Protein AF-A0AAE3MJC0-F1 (afdb_monomer_lite)

pLDDT: mean 70.18, std 12.59, range [44.31, 95.0]

Structure (mmCIF, N/CA/C/O backbone):
data_AF-A0AAE3MJC0-F1
#
_entry.id   AF-A0AAE3MJC0-F1
#
loop_
_atom_site.group_PDB
_atom_site.id
_atom_site.type_symbol
_atom_site.label_atom_id
_atom_site.label_alt_id
_atom_site.label_comp_id
_atom_site.label_asym_id
_atom_site.label_entity_id
_atom_site.label_seq_id
_atom_site.pdbx_PDB_ins_code
_atom_site.Cartn_x
_atom_site.Cartn_y
_atom_site.Cartn_z
_atom_site.occupancy
_atom_site.B_iso_or_equiv
_atom_site.auth_seq_id
_atom_site.auth_comp_id
_atom_site.auth_asym_id
_atom_site.auth_atom_id
_atom_site.pdbx_PDB_model_num
ATOM 1 N N . MET A 1 1 ? -37.264 -20.106 -0.331 1.00 50.03 1 MET A N 1
ATOM 2 C CA . MET A 1 1 ? -35.795 -20.194 -0.504 1.00 50.03 1 MET A CA 1
ATOM 3 C C . MET A 1 1 ? -35.138 -19.250 0.496 1.00 50.03 1 MET A C 1
ATOM 5 O O . MET A 1 1 ? -35.328 -18.042 0.391 1.00 50.03 1 MET A O 1
ATOM 9 N N . GLU A 1 2 ? -34.483 -19.782 1.530 1.00 44.31 2 GLU A N 1
ATOM 10 C CA . GLU A 1 2 ? -33.975 -18.989 2.657 1.00 44.31 2 GLU A CA 1
ATOM 11 C C . GLU A 1 2 ? -32.985 -17.903 2.210 1.00 44.31 2 GLU A C 1
ATOM 13 O O . GLU A 1 2 ? -32.062 -18.157 1.433 1.00 44.31 2 GLU A O 1
ATOM 18 N N . LYS A 1 3 ? -33.122 -16.687 2.764 1.00 51.00 3 LYS A N 1
ATOM 19 C CA . LYS A 1 3 ? -32.204 -15.547 2.546 1.00 51.00 3 LYS A CA 1
ATOM 20 C C . LYS A 1 3 ? -30.720 -15.904 2.760 1.00 51.00 3 LYS A C 1
ATOM 22 O O . LYS A 1 3 ? -29.855 -15.203 2.237 1.00 51.00 3 LYS A O 1
ATOM 27 N N . SER A 1 4 ? -30.430 -16.967 3.514 1.00 47.56 4 SER A N 1
ATOM 28 C CA . SER A 1 4 ? -29.087 -17.520 3.720 1.00 47.56 4 SER A CA 1
ATOM 29 C C . SER A 1 4 ? -28.464 -18.062 2.423 1.00 47.56 4 SER A C 1
ATOM 31 O O . SER A 1 4 ? -27.378 -17.625 2.032 1.00 47.56 4 SER A O 1
ATOM 33 N N . GLN A 1 5 ? -29.199 -18.906 1.689 1.00 48.81 5 GLN A N 1
ATOM 34 C CA . GLN A 1 5 ? -28.715 -19.564 0.468 1.00 48.81 5 GLN A CA 1
ATOM 35 C C . GLN A 1 5 ? -28.435 -18.565 -0.662 1.00 48.81 5 GLN A C 1
ATOM 37 O O . GLN A 1 5 ? -27.494 -18.720 -1.437 1.00 48.81 5 GLN A O 1
ATOM 42 N N . MET A 1 6 ? -29.218 -17.486 -0.748 1.00 55.78 6 MET A N 1
ATOM 43 C CA . MET A 1 6 ? -29.017 -16.444 -1.762 1.00 55.78 6 MET A CA 1
ATOM 44 C C . MET A 1 6 ? -27.726 -15.638 -1.515 1.00 55.78 6 MET A C 1
ATOM 46 O O . MET A 1 6 ? -27.067 -15.217 -2.463 1.00 55.78 6 MET A O 1
ATOM 50 N N . LYS A 1 7 ? -27.331 -15.452 -0.245 1.00 53.75 7 LYS A N 1
ATOM 51 C CA . LYS A 1 7 ? -26.104 -14.734 0.147 1.00 53.75 7 LYS A CA 1
ATOM 52 C C . LYS A 1 7 ? -24.840 -15.569 -0.080 1.00 53.75 7 LYS A C 1
ATOM 54 O O . LYS A 1 7 ? -23.809 -15.006 -0.438 1.00 53.75 7 LYS A O 1
ATOM 59 N N . GLU A 1 8 ? -24.915 -16.890 0.082 1.00 51.22 8 GLU A N 1
ATOM 60 C CA . GLU A 1 8 ? -23.824 -17.802 -0.296 1.00 51.22 8 GLU A CA 1
ATOM 61 C C . GLU A 1 8 ? -23.594 -17.829 -1.799 1.00 51.22 8 GLU A C 1
ATOM 63 O O . GLU A 1 8 ? -22.459 -17.643 -2.231 1.00 51.22 8 GLU A O 1
ATOM 68 N N . LYS A 1 9 ? -24.665 -17.928 -2.595 1.00 57.59 9 LYS A N 1
ATOM 69 C CA . LYS A 1 9 ? -24.565 -17.896 -4.060 1.00 57.59 9 LYS A CA 1
ATOM 70 C C . LYS A 1 9 ? -23.850 -16.638 -4.565 1.00 57.59 9 LYS A C 1
ATOM 72 O O . LYS A 1 9 ? -22.988 -16.741 -5.425 1.00 57.59 9 LYS A O 1
ATOM 77 N N . VAL A 1 10 ? -24.123 -15.464 -3.988 1.00 58.69 10 VAL A N 1
ATOM 78 C CA . VAL A 1 10 ? -23.434 -14.209 -4.355 1.00 58.69 10 VAL A CA 1
ATOM 79 C C . VAL A 1 10 ? -21.935 -14.256 -4.037 1.00 58.69 10 VAL A C 1
ATOM 81 O O . VAL A 1 10 ? -21.126 -13.817 -4.846 1.00 58.69 10 VAL A O 1
ATOM 84 N N . SER A 1 11 ? -21.541 -14.808 -2.888 1.00 53.00 11 SER A N 1
ATOM 85 C CA . SER A 1 11 ? -20.120 -14.935 -2.537 1.00 53.00 11 SER A CA 1
ATOM 86 C C . SER A 1 11 ? -19.391 -15.933 -3.439 1.00 53.00 11 SER A C 1
ATOM 88 O O . SER A 1 11 ? -18.258 -15.676 -3.834 1.00 53.00 11 SER A O 1
ATOM 90 N N . VAL A 1 12 ? -20.044 -17.046 -3.783 1.00 61.28 12 VAL A N 1
ATOM 91 C CA . VAL A 1 12 ? -19.502 -18.069 -4.689 1.00 61.28 12 VAL A CA 1
ATOM 92 C C . VAL A 1 12 ? -19.366 -17.519 -6.109 1.00 61.28 12 VAL A C 1
ATOM 94 O O . VAL A 1 12 ? -18.339 -17.730 -6.741 1.00 61.28 12 VAL A O 1
ATOM 97 N N . ILE A 1 13 ? -20.341 -16.740 -6.589 1.00 61.91 13 ILE A N 1
ATOM 98 C CA . ILE A 1 13 ? -20.268 -16.079 -7.901 1.00 61.91 13 ILE A CA 1
ATOM 99 C C . ILE A 1 13 ? -19.140 -15.034 -7.927 1.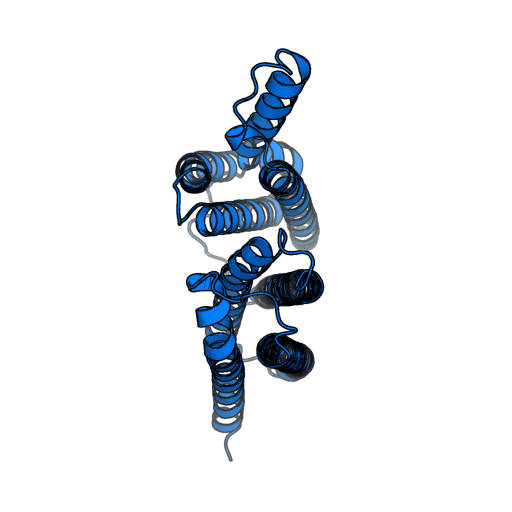00 61.91 13 ILE A C 1
ATOM 101 O O . ILE A 1 13 ? -18.433 -14.935 -8.923 1.00 61.91 13 ILE A O 1
ATOM 105 N N . ALA A 1 14 ? -18.916 -14.290 -6.837 1.00 59.19 14 ALA A N 1
ATOM 106 C CA . ALA A 1 14 ? -17.799 -13.344 -6.740 1.00 59.19 14 ALA A CA 1
ATOM 107 C C . ALA A 1 14 ? -16.441 -14.035 -6.737 1.00 59.19 14 ALA A C 1
ATOM 109 O O . ALA A 1 14 ? -15.561 -13.636 -7.495 1.00 59.19 14 ALA A O 1
ATOM 110 N N . ALA A 1 15 ? -16.293 -15.093 -5.942 1.00 58.97 15 ALA A N 1
ATOM 111 C CA . ALA A 1 15 ? -15.096 -15.919 -5.970 1.00 58.97 15 ALA A CA 1
ATOM 112 C C . ALA A 1 15 ? -14.870 -16.516 -7.369 1.00 58.97 15 ALA A C 1
ATOM 114 O O . ALA A 1 15 ? -13.764 -16.429 -7.886 1.00 58.97 15 ALA A O 1
ATOM 115 N N . GLY A 1 16 ? -15.922 -17.027 -8.017 1.00 66.12 16 GLY A N 1
ATOM 116 C CA . GLY A 1 16 ? -15.868 -17.578 -9.373 1.00 66.12 16 GLY A CA 1
ATOM 117 C C . GLY A 1 16 ? -15.467 -16.551 -10.434 1.00 66.12 16 GLY A C 1
ATOM 118 O O . GLY A 1 16 ? -14.610 -16.841 -11.258 1.00 66.12 16 GLY A O 1
ATOM 119 N N . LEU A 1 17 ? -16.015 -15.333 -10.390 1.00 65.00 17 LEU A N 1
ATOM 120 C CA . LEU A 1 17 ? -15.643 -14.242 -11.302 1.00 65.00 17 LEU A CA 1
ATOM 121 C C . LEU A 1 17 ? -14.195 -13.780 -11.099 1.00 65.00 17 LEU A C 1
ATOM 123 O O . LEU A 1 17 ? -13.492 -13.511 -12.070 1.00 65.00 17 LEU A O 1
ATOM 127 N N . ILE A 1 18 ? -13.735 -13.711 -9.847 1.00 62.16 18 ILE A N 1
ATOM 128 C CA . ILE A 1 18 ? -12.341 -13.382 -9.529 1.00 62.16 18 ILE A CA 1
ATOM 129 C C . ILE A 1 18 ? -11.414 -14.484 -10.052 1.00 62.16 18 ILE A C 1
ATOM 131 O O . ILE A 1 18 ? -10.436 -14.183 -10.733 1.00 62.16 18 ILE A O 1
ATOM 135 N N . LEU A 1 19 ? -11.746 -15.752 -9.800 1.00 63.38 19 LEU A N 1
ATOM 136 C CA . LEU A 1 19 ? -10.970 -16.911 -10.241 1.00 63.38 19 LEU A CA 1
ATOM 137 C C . LEU A 1 19 ? -10.940 -17.025 -11.772 1.00 63.38 19 LEU A C 1
ATOM 139 O O . LEU A 1 19 ? -9.895 -17.312 -12.347 1.00 63.38 19 LEU A O 1
ATOM 143 N N . LEU A 1 20 ? -12.045 -16.693 -12.444 1.00 67.88 20 LEU A N 1
ATOM 144 C CA . LEU A 1 20 ? -12.109 -16.567 -13.899 1.00 67.88 20 LEU A CA 1
ATOM 145 C C . LEU A 1 20 ? -11.201 -15.436 -14.409 1.00 67.88 20 LEU A C 1
ATOM 147 O O . LEU A 1 20 ? -10.491 -15.620 -15.393 1.00 67.88 20 LEU A O 1
ATOM 151 N N . SER A 1 21 ? -11.162 -14.289 -13.721 1.00 67.44 21 SER A N 1
ATOM 152 C CA . SER A 1 21 ? -10.247 -13.191 -14.073 1.00 67.44 21 SER A CA 1
ATOM 153 C C . SER A 1 21 ? -8.769 -13.574 -13.906 1.00 67.44 21 SER A C 1
ATOM 155 O O . SER A 1 21 ? -7.921 -13.095 -14.657 1.00 67.44 21 SER A O 1
ATOM 157 N N . VAL A 1 22 ? -8.463 -14.464 -12.953 1.00 65.75 22 VAL A N 1
ATOM 158 C CA . VAL A 1 22 ? -7.122 -15.033 -12.747 1.00 65.75 22 VAL A CA 1
ATOM 159 C C . VAL A 1 22 ? -6.789 -16.024 -13.865 1.00 65.75 22 VAL A C 1
ATOM 161 O O . VAL A 1 22 ? -5.705 -15.953 -14.434 1.00 65.75 22 VAL A O 1
ATOM 164 N N . LEU A 1 23 ? -7.730 -16.902 -14.230 1.00 67.75 23 LEU A N 1
ATOM 165 C CA . LEU A 1 23 ? -7.590 -17.858 -15.337 1.00 67.75 23 LEU A CA 1
ATOM 166 C C . LEU A 1 23 ? -7.330 -17.159 -16.675 1.00 67.75 23 LEU A C 1
ATOM 168 O O . LEU A 1 23 ? -6.445 -17.571 -17.418 1.00 67.75 23 LEU A O 1
ATOM 172 N N . LEU A 1 24 ? -8.030 -16.058 -16.957 1.00 65.88 24 LEU A N 1
ATOM 173 C CA . LEU A 1 24 ? -7.783 -15.246 -18.154 1.00 65.88 24 LEU A CA 1
ATOM 174 C C . LEU A 1 24 ? -6.357 -14.677 -18.195 1.00 65.88 24 LEU A C 1
ATOM 176 O O . LEU A 1 24 ? -5.815 -14.449 -19.272 1.00 65.88 24 LEU A O 1
ATOM 180 N N . MET A 1 25 ? -5.713 -14.507 -17.040 1.00 67.56 25 MET A N 1
ATOM 181 C CA . MET A 1 25 ? -4.329 -14.042 -16.958 1.00 67.56 25 MET A CA 1
ATOM 182 C C . MET A 1 25 ? -3.294 -15.149 -17.148 1.00 67.56 25 MET A C 1
ATOM 184 O O . MET A 1 25 ? -2.152 -14.837 -17.475 1.00 67.56 25 MET A O 1
ATOM 188 N N . ILE A 1 26 ? -3.674 -16.426 -17.050 1.00 65.81 26 ILE A N 1
ATOM 189 C CA . ILE A 1 26 ? -2.808 -17.545 -17.460 1.00 65.81 26 ILE A CA 1
ATOM 190 C C . ILE A 1 26 ? -2.513 -17.474 -18.963 1.00 65.81 26 ILE A C 1
ATOM 192 O O . ILE A 1 26 ? -1.458 -17.915 -19.393 1.00 65.81 26 ILE A O 1
ATOM 196 N N . ILE A 1 27 ? -3.379 -16.841 -19.757 1.00 65.19 27 ILE A N 1
ATOM 197 C CA . ILE A 1 27 ? -3.134 -16.594 -21.186 1.00 65.19 27 ILE A CA 1
ATOM 198 C C . ILE A 1 27 ? -2.049 -15.515 -21.385 1.00 65.19 27 ILE A C 1
ATOM 200 O O . ILE A 1 27 ? -1.332 -15.522 -22.381 1.00 65.19 27 ILE A O 1
ATOM 204 N N . VAL A 1 28 ? -1.894 -14.603 -20.420 1.00 61.94 28 VAL A N 1
ATOM 205 C CA . VAL A 1 28 ? -0.965 -13.459 -20.475 1.00 61.94 28 VAL A CA 1
ATOM 206 C C . VAL A 1 28 ? 0.399 -13.806 -19.858 1.00 61.94 28 VAL A C 1
ATOM 208 O O . VAL A 1 28 ? 1.434 -13.351 -20.337 1.00 61.94 28 VAL A O 1
ATOM 211 N N . LEU A 1 29 ? 0.416 -14.652 -18.822 1.00 64.38 29 LEU A N 1
ATOM 212 C CA . LEU A 1 29 ? 1.604 -15.059 -18.058 1.00 64.38 29 LEU A CA 1
ATOM 213 C C . LEU A 1 29 ? 2.756 -15.662 -18.891 1.00 64.38 29 LEU A C 1
ATOM 215 O O . LEU A 1 29 ? 3.900 -15.269 -18.657 1.00 64.38 29 LEU A O 1
ATOM 219 N N . PRO A 1 30 ? 2.520 -16.548 -19.879 1.00 61.31 30 PRO A N 1
ATOM 220 C CA . PRO A 1 30 ? 3.577 -17.066 -20.744 1.00 61.31 30 PRO A CA 1
ATOM 221 C C . PRO A 1 30 ? 4.294 -15.950 -21.502 1.00 61.31 30 PRO A C 1
ATOM 223 O O . PRO A 1 30 ? 5.513 -15.988 -21.654 1.00 61.31 30 PRO A O 1
ATOM 226 N N . GLY A 1 31 ? 3.553 -14.917 -21.910 1.00 58.84 31 GLY A N 1
ATOM 227 C CA . GLY A 1 31 ? 4.114 -13.741 -22.558 1.00 58.84 31 GLY A CA 1
ATOM 228 C C . GLY A 1 31 ? 4.979 -12.882 -21.635 1.00 58.84 31 GLY A C 1
ATOM 229 O O . GLY A 1 31 ? 5.853 -12.170 -22.124 1.00 58.84 31 GLY A O 1
ATOM 230 N N . ILE A 1 32 ? 4.733 -12.918 -20.320 1.00 56.34 32 ILE A N 1
ATOM 231 C CA . ILE A 1 32 ? 5.509 -12.182 -19.308 1.00 56.34 32 ILE A CA 1
ATOM 232 C C . ILE A 1 32 ? 6.823 -12.922 -19.040 1.00 56.34 32 ILE A C 1
ATOM 234 O O . ILE A 1 32 ? 7.896 -12.322 -19.036 1.00 56.34 32 ILE A O 1
ATOM 238 N N . TYR A 1 33 ? 6.746 -14.242 -18.855 1.00 52.56 33 TYR A N 1
ATOM 239 C CA . TYR A 1 33 ? 7.885 -15.052 -18.420 1.00 52.56 33 TYR A CA 1
ATOM 240 C C . TYR A 1 33 ? 8.891 -15.359 -19.518 1.00 52.56 33 TYR A C 1
ATOM 242 O O . TYR A 1 33 ? 10.092 -15.403 -19.266 1.00 52.56 33 TYR A O 1
ATOM 250 N N . THR A 1 34 ? 8.420 -15.593 -20.737 1.00 56.34 34 THR A N 1
ATOM 251 C CA . THR A 1 34 ? 9.312 -16.071 -21.793 1.00 56.34 34 THR A CA 1
ATOM 252 C C . THR A 1 34 ? 10.095 -14.942 -22.459 1.00 56.34 34 THR A C 1
ATOM 254 O O . THR A 1 34 ? 11.033 -15.233 -23.188 1.00 56.34 34 THR A O 1
ATOM 257 N N . LYS A 1 35 ? 9.725 -13.660 -22.263 1.00 53.97 35 LYS A N 1
ATOM 258 C CA . LYS A 1 35 ? 10.210 -12.508 -23.064 1.00 53.97 35 LYS A CA 1
ATOM 259 C C . LYS A 1 35 ? 10.168 -12.747 -24.589 1.00 53.97 35 LYS A C 1
ATOM 261 O O . LYS A 1 35 ? 10.712 -11.954 -25.346 1.00 53.97 35 LYS A O 1
ATOM 266 N N . THR A 1 36 ? 9.500 -13.811 -25.043 1.00 48.75 36 THR A N 1
ATOM 267 C CA . THR A 1 36 ? 9.540 -14.316 -26.425 1.00 48.75 36 THR A CA 1
ATOM 268 C C . THR A 1 36 ? 8.409 -13.768 -27.282 1.00 48.75 36 THR A C 1
ATOM 270 O O . THR A 1 36 ? 8.084 -14.329 -28.324 1.00 48.75 36 THR A O 1
ATOM 273 N N . LEU A 1 37 ? 7.805 -12.643 -26.889 1.00 51.88 37 LEU A N 1
ATOM 274 C CA . LEU A 1 37 ? 6.978 -11.881 -27.818 1.00 51.88 37 LEU A CA 1
ATOM 275 C C . LEU A 1 37 ? 7.887 -11.189 -28.839 1.00 51.88 37 LEU A C 1
ATOM 277 O O . LEU A 1 37 ? 8.103 -9.981 -28.797 1.00 51.88 37 LEU A O 1
ATOM 281 N N . GLU A 1 38 ? 8.429 -11.979 -29.757 1.00 49.69 38 GLU A N 1
ATOM 282 C CA . GLU A 1 38 ? 9.104 -11.495 -30.948 1.00 49.69 38 GLU A CA 1
ATOM 283 C C . GLU A 1 38 ? 8.093 -10.720 -31.805 1.00 49.69 38 GLU A C 1
ATOM 285 O O . GLU A 1 38 ? 7.232 -11.286 -32.475 1.00 49.69 38 GLU A O 1
ATOM 290 N N . TYR A 1 39 ? 8.172 -9.393 -31.711 1.00 49.44 39 TYR A N 1
ATOM 291 C CA . TYR A 1 39 ? 7.980 -8.405 -32.779 1.00 49.44 39 TYR A CA 1
ATOM 292 C C . TYR A 1 39 ? 6.743 -8.487 -33.698 1.00 49.44 39 TYR A C 1
ATOM 294 O O . TYR A 1 39 ? 6.732 -7.902 -34.782 1.00 49.44 39 TYR A O 1
ATOM 302 N N . LYS A 1 40 ? 5.659 -9.153 -33.292 1.00 52.25 40 LYS A N 1
ATOM 303 C CA . LYS A 1 40 ? 4.376 -9.084 -34.001 1.00 52.25 40 LYS A CA 1
ATOM 304 C C . LYS A 1 40 ? 3.229 -8.800 -33.056 1.00 52.25 40 LYS A C 1
ATOM 306 O O . LYS A 1 40 ? 3.088 -9.428 -32.011 1.00 52.25 40 LYS A O 1
ATOM 311 N N . ASN A 1 41 ? 2.418 -7.837 -33.488 1.00 56.59 41 ASN A N 1
ATOM 312 C CA . ASN A 1 41 ? 1.193 -7.335 -32.884 1.00 56.59 41 ASN A CA 1
ATOM 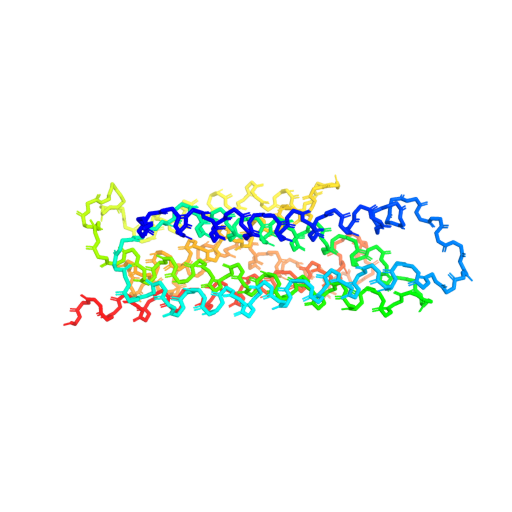313 C C . ASN A 1 41 ? 0.390 -8.479 -32.240 1.00 56.59 41 ASN A C 1
ATOM 315 O O . ASN A 1 41 ? -0.347 -9.202 -32.912 1.00 56.59 41 ASN A O 1
ATOM 319 N N . ASN A 1 42 ? 0.597 -8.701 -30.941 1.00 62.19 42 ASN A N 1
ATOM 320 C CA . ASN A 1 42 ? 0.127 -9.907 -30.270 1.00 62.19 42 ASN A CA 1
ATOM 321 C C . ASN A 1 42 ? -1.286 -9.662 -29.748 1.00 62.19 42 ASN A C 1
ATOM 323 O O . ASN A 1 42 ? -1.543 -9.477 -28.557 1.00 62.19 42 ASN A O 1
ATOM 327 N N . ILE A 1 43 ? -2.201 -9.598 -30.715 1.00 66.94 43 ILE A N 1
ATOM 328 C CA . ILE A 1 43 ? -3.617 -9.275 -30.547 1.00 66.94 43 ILE A CA 1
ATOM 329 C C . ILE A 1 43 ? -4.245 -10.149 -29.448 1.00 66.94 43 ILE A C 1
ATOM 331 O O . ILE A 1 43 ? -5.065 -9.659 -28.677 1.00 66.94 43 ILE A O 1
ATOM 335 N N . GLY A 1 44 ? -3.803 -11.404 -29.298 1.00 66.88 44 GLY A N 1
ATOM 336 C CA . GLY A 1 44 ? -4.267 -12.312 -28.245 1.00 66.88 44 GLY A CA 1
ATOM 337 C C . GLY A 1 44 ? -3.992 -11.818 -26.819 1.00 66.88 44 GLY A C 1
ATOM 338 O O . GLY A 1 44 ? -4.892 -11.855 -25.981 1.00 66.88 44 GLY A O 1
ATOM 339 N N . ALA A 1 45 ? -2.795 -11.291 -26.542 1.00 65.94 45 ALA A N 1
ATOM 340 C CA . ALA A 1 45 ? -2.455 -10.744 -25.224 1.00 65.94 45 ALA A CA 1
ATOM 341 C C . ALA A 1 45 ? -3.249 -9.460 -24.929 1.00 65.94 45 ALA A C 1
ATOM 343 O O . ALA A 1 45 ? -3.767 -9.283 -23.824 1.00 65.94 45 ALA A O 1
ATOM 344 N N . GLY A 1 46 ? -3.411 -8.601 -25.943 1.00 66.38 46 GLY A N 1
ATOM 345 C CA . GLY A 1 46 ? -4.245 -7.401 -25.856 1.00 66.38 46 GLY A CA 1
ATOM 346 C C . GLY A 1 46 ? -5.713 -7.728 -25.566 1.00 66.38 46 GLY A C 1
ATOM 347 O O . GLY A 1 46 ? -6.295 -7.160 -24.644 1.00 66.38 46 GLY A O 1
ATOM 348 N N . ILE A 1 47 ? -6.293 -8.691 -26.291 1.00 72.81 47 ILE A N 1
ATOM 349 C CA . ILE A 1 47 ? -7.667 -9.171 -26.079 1.00 72.81 47 ILE A CA 1
ATOM 350 C C . ILE A 1 47 ? -7.821 -9.789 -24.684 1.00 72.81 47 ILE A C 1
ATOM 352 O O . ILE A 1 47 ? -8.788 -9.481 -23.989 1.00 72.81 47 ILE A O 1
ATOM 356 N N . GLY A 1 48 ? -6.862 -10.610 -24.244 1.00 69.38 48 GLY A N 1
ATOM 357 C CA . GLY A 1 48 ? -6.880 -11.237 -22.920 1.00 69.38 48 GLY A CA 1
ATOM 358 C C . GLY A 1 48 ? -6.882 -10.215 -21.780 1.00 69.38 48 GLY A C 1
ATOM 359 O O . GLY A 1 48 ? -7.702 -10.309 -20.864 1.00 69.38 48 GLY A O 1
ATOM 360 N N . ILE A 1 49 ? -6.032 -9.188 -21.864 1.00 70.44 49 ILE A N 1
ATOM 361 C CA . ILE A 1 49 ? -5.981 -8.105 -20.870 1.00 70.44 49 ILE A CA 1
ATOM 362 C C . ILE A 1 49 ? -7.239 -7.241 -20.925 1.00 70.44 49 ILE A C 1
ATOM 364 O O . ILE A 1 49 ? -7.779 -6.896 -19.876 1.00 70.44 49 ILE A O 1
ATOM 368 N N . LEU A 1 50 ? -7.750 -6.930 -22.118 1.00 72.81 50 LEU A N 1
ATOM 369 C CA . LEU A 1 50 ? -8.982 -6.158 -22.270 1.00 72.81 50 LEU A CA 1
ATOM 370 C C . LEU A 1 50 ? -10.184 -6.890 -21.648 1.00 72.81 50 LEU A C 1
ATOM 372 O O . LEU A 1 50 ? -10.951 -6.287 -20.896 1.00 72.81 50 LEU A O 1
ATOM 376 N N . LEU A 1 51 ? -10.311 -8.198 -21.894 1.00 73.19 51 LEU A N 1
ATOM 377 C CA . LEU A 1 51 ? -11.316 -9.058 -21.263 1.00 73.19 51 LEU A CA 1
ATOM 378 C C . LEU A 1 51 ? -11.140 -9.103 -19.743 1.00 73.19 51 LEU A C 1
ATOM 380 O O . LEU A 1 51 ? -12.119 -8.939 -19.014 1.00 73.19 51 LEU A O 1
ATOM 384 N N . ALA A 1 52 ? -9.910 -9.266 -19.250 1.00 68.81 52 ALA A N 1
ATOM 385 C CA . ALA A 1 52 ? -9.628 -9.271 -17.817 1.00 68.81 52 ALA A CA 1
ATOM 386 C C . ALA A 1 52 ? -10.027 -7.943 -17.147 1.00 68.81 52 ALA A C 1
ATOM 388 O O . ALA A 1 52 ? -10.683 -7.955 -16.103 1.00 68.81 52 ALA A O 1
ATOM 389 N N . ILE A 1 53 ? -9.715 -6.802 -17.773 1.00 69.56 53 ILE A N 1
ATOM 390 C CA . ILE A 1 53 ? -10.136 -5.468 -17.317 1.00 69.56 53 ILE A CA 1
ATOM 391 C C . ILE A 1 53 ? -11.659 -5.359 -17.310 1.00 69.56 53 ILE A C 1
ATOM 393 O O . ILE A 1 53 ? -12.239 -4.917 -16.318 1.00 69.56 53 ILE A O 1
ATOM 397 N N . MET A 1 54 ? -12.323 -5.792 -18.384 1.00 75.12 54 MET A N 1
ATOM 398 C CA . MET A 1 54 ? -13.779 -5.753 -18.487 1.00 75.12 54 MET A CA 1
ATOM 399 C C . MET A 1 54 ? -14.436 -6.553 -17.353 1.00 75.12 54 MET A C 1
ATOM 401 O O . MET A 1 54 ? -15.320 -6.030 -16.676 1.00 75.12 54 MET A O 1
ATOM 405 N N . PHE A 1 55 ? -13.966 -7.774 -17.073 1.00 71.69 55 PHE A N 1
ATOM 406 C CA . PHE A 1 55 ? -14.471 -8.591 -15.964 1.00 71.69 55 PHE A CA 1
ATOM 407 C C . PHE A 1 55 ? -14.211 -7.957 -14.589 1.00 71.69 55 PHE A C 1
ATOM 409 O O . PHE A 1 55 ? -15.085 -8.019 -13.722 1.00 71.69 55 PHE A O 1
ATOM 416 N N . ARG A 1 56 ? -13.062 -7.300 -14.385 1.00 69.44 56 ARG A N 1
ATOM 417 C CA . ARG A 1 56 ? -12.742 -6.582 -13.135 1.00 69.44 56 ARG A CA 1
ATOM 418 C C . ARG A 1 56 ? -13.612 -5.346 -12.929 1.00 69.44 56 ARG A C 1
ATOM 420 O O . ARG A 1 56 ? -14.106 -5.124 -11.825 1.00 69.44 56 ARG A O 1
ATOM 427 N N . LEU A 1 57 ? -13.887 -4.583 -13.986 1.00 68.50 57 LEU A N 1
ATOM 428 C CA . LEU A 1 57 ? -14.844 -3.473 -13.940 1.00 68.50 57 LEU A CA 1
ATOM 429 C C . LEU A 1 57 ? -16.263 -3.974 -13.649 1.00 68.50 57 LEU A C 1
ATOM 431 O O . LEU A 1 57 ? -16.978 -3.376 -12.843 1.00 68.50 57 LEU A O 1
ATOM 435 N N . LEU A 1 58 ? -16.661 -5.098 -14.245 1.00 73.12 58 LEU A N 1
ATOM 436 C CA . LEU A 1 58 ? -17.959 -5.729 -14.005 1.00 73.12 58 LEU A CA 1
ATOM 437 C C . LEU A 1 58 ? -18.081 -6.194 -12.545 1.00 73.12 58 LEU A C 1
ATOM 439 O O . LEU A 1 58 ? -19.088 -5.912 -11.890 1.00 73.12 58 LEU A O 1
ATOM 443 N N . LEU A 1 59 ? -17.016 -6.789 -11.994 1.00 66.69 59 LEU A N 1
ATOM 444 C CA . LEU A 1 59 ? -16.873 -7.072 -10.565 1.00 66.69 59 LEU A CA 1
ATOM 445 C C . LEU A 1 59 ? -16.995 -5.798 -9.729 1.00 66.69 59 LEU A C 1
ATOM 447 O O . LEU A 1 59 ? -17.768 -5.794 -8.780 1.00 66.69 59 LEU A O 1
ATOM 451 N N . PHE A 1 60 ? -16.315 -4.707 -10.082 1.00 67.12 60 PHE A N 1
ATOM 452 C CA . PHE A 1 60 ? -16.384 -3.439 -9.351 1.00 67.12 60 PHE A CA 1
ATOM 453 C C . PHE A 1 60 ? -17.806 -2.852 -9.317 1.00 67.12 60 PHE A C 1
ATOM 455 O O . PHE A 1 60 ? -18.307 -2.476 -8.252 1.00 67.12 60 PHE A O 1
ATOM 462 N N . PHE A 1 61 ? -18.498 -2.814 -10.460 1.00 71.00 61 PHE A N 1
ATOM 463 C CA . PHE A 1 61 ? -19.883 -2.342 -10.555 1.00 71.00 61 PHE A CA 1
ATOM 464 C C . PHE A 1 61 ? -20.851 -3.231 -9.778 1.00 71.00 61 PHE A C 1
ATOM 466 O O . PHE A 1 61 ? -21.716 -2.739 -9.037 1.00 71.00 61 PHE A O 1
ATOM 473 N N . TRP A 1 62 ? -20.698 -4.545 -9.910 1.00 68.19 62 TRP A N 1
ATOM 474 C CA . TRP A 1 62 ? -21.517 -5.497 -9.182 1.00 68.19 62 TRP A CA 1
ATOM 475 C C . TRP A 1 62 ? -21.258 -5.412 -7.679 1.00 68.19 62 TRP A C 1
ATOM 477 O O . TRP A 1 62 ? -22.199 -5.342 -6.894 1.00 68.19 62 TRP A O 1
ATOM 487 N N . TYR A 1 63 ? -20.001 -5.279 -7.271 1.00 64.38 63 TYR A N 1
ATOM 488 C CA . TYR A 1 63 ? -19.585 -5.130 -5.886 1.00 64.38 63 TYR A CA 1
ATOM 489 C C . TYR A 1 63 ? -20.122 -3.843 -5.255 1.00 64.38 63 TYR A C 1
ATOM 491 O O . TYR A 1 63 ? -20.690 -3.875 -4.161 1.00 64.38 63 TYR A O 1
ATOM 499 N N . ARG A 1 64 ? -20.069 -2.719 -5.980 1.00 66.94 64 ARG A N 1
ATOM 500 C CA . ARG A 1 64 ? -20.728 -1.465 -5.581 1.00 66.94 64 ARG A CA 1
ATOM 501 C C . ARG A 1 64 ? -22.227 -1.674 -5.358 1.00 66.94 64 ARG A C 1
ATOM 503 O O . ARG A 1 64 ? -22.782 -1.169 -4.380 1.00 66.94 64 ARG A O 1
ATOM 510 N N . SER A 1 65 ? -22.877 -2.435 -6.234 1.00 68.06 65 SER A N 1
ATOM 511 C CA . SER A 1 65 ? -24.313 -2.730 -6.166 1.00 68.06 65 SER A CA 1
ATOM 512 C C . SER A 1 65 ? -24.658 -3.661 -4.996 1.00 68.06 65 SER A C 1
ATOM 514 O O . SER A 1 65 ? -25.604 -3.397 -4.250 1.00 68.06 65 SER A O 1
ATOM 516 N N . VAL A 1 66 ? -23.849 -4.699 -4.769 1.00 62.84 66 VAL A N 1
ATOM 517 C CA . VAL A 1 66 ? -23.981 -5.655 -3.663 1.00 62.84 66 VAL A CA 1
ATOM 518 C C . VAL A 1 66 ? -23.732 -4.974 -2.323 1.00 62.84 66 VAL A C 1
ATOM 520 O O . VAL A 1 66 ? -24.553 -5.139 -1.427 1.00 62.84 66 VAL A O 1
ATOM 523 N N . ILE A 1 67 ? -22.689 -4.148 -2.176 1.00 56.28 67 ILE A N 1
ATOM 524 C CA . ILE A 1 67 ? -22.464 -3.360 -0.953 1.00 56.28 67 ILE A CA 1
ATOM 525 C C . ILE A 1 67 ? -23.661 -2.449 -0.682 1.00 56.28 67 ILE A C 1
ATOM 527 O O . ILE A 1 67 ? -24.151 -2.402 0.447 1.00 56.28 67 ILE A O 1
ATOM 531 N N . LYS A 1 68 ? -24.161 -1.739 -1.703 1.00 60.91 68 LYS A N 1
ATOM 532 C CA . LYS A 1 68 ? -25.302 -0.823 -1.555 1.00 60.91 68 LYS A CA 1
ATOM 533 C C . LYS A 1 68 ? -26.569 -1.565 -1.108 1.00 60.91 68 LYS A C 1
ATOM 535 O O . LYS A 1 68 ? -27.320 -1.033 -0.291 1.00 60.91 68 LYS A O 1
ATOM 540 N N . LYS A 1 69 ? -26.771 -2.803 -1.578 1.00 59.56 69 LYS A N 1
ATOM 541 C CA . LYS A 1 69 ? -27.903 -3.672 -1.214 1.00 59.56 69 LYS A CA 1
ATOM 542 C C . LYS A 1 69 ? -27.729 -4.333 0.163 1.00 59.56 69 LYS A C 1
ATOM 544 O O . LYS A 1 69 ? -28.650 -4.283 0.973 1.00 59.56 69 LYS A O 1
ATOM 549 N N . ASN A 1 70 ? -26.545 -4.865 0.479 1.00 52.81 70 ASN A N 1
ATOM 550 C CA . ASN A 1 70 ? -26.240 -5.501 1.770 1.00 52.81 70 ASN A CA 1
ATOM 551 C C . ASN A 1 70 ? -26.145 -4.504 2.933 1.00 52.81 70 ASN A C 1
ATOM 553 O O . ASN A 1 70 ? -26.306 -4.907 4.079 1.00 52.81 70 ASN A O 1
ATOM 557 N N . ARG A 1 71 ? -25.949 -3.202 2.678 1.00 52.81 71 ARG A N 1
ATOM 558 C CA . ARG A 1 71 ? -26.006 -2.169 3.729 1.00 52.81 71 ARG A CA 1
ATOM 559 C C . ARG A 1 71 ? -27.376 -2.087 4.423 1.00 52.81 71 ARG A C 1
ATOM 561 O O . ARG A 1 71 ? -27.444 -1.537 5.517 1.00 52.81 71 ARG A O 1
ATOM 568 N N . ARG A 1 72 ? -28.445 -2.610 3.801 1.00 52.59 72 ARG A N 1
ATOM 569 C CA . ARG A 1 72 ? -29.811 -2.635 4.358 1.00 52.59 72 ARG A CA 1
ATOM 570 C C . ARG A 1 72 ? -30.098 -3.843 5.261 1.00 52.59 72 ARG A C 1
ATOM 572 O O . ARG A 1 72 ? -30.966 -3.744 6.115 1.00 52.59 72 ARG A O 1
ATOM 579 N N . ASP A 1 73 ? -29.350 -4.938 5.127 1.00 53.34 73 ASP A N 1
ATOM 580 C CA . ASP A 1 73 ? -29.545 -6.179 5.889 1.00 53.34 73 ASP A CA 1
ATOM 581 C C . ASP A 1 73 ? -28.384 -6.355 6.887 1.00 53.34 73 ASP A C 1
ATOM 583 O O . ASP A 1 73 ? -27.314 -6.849 6.537 1.00 53.34 73 ASP A O 1
ATOM 587 N N . GLY A 1 74 ? -28.575 -5.950 8.143 1.00 49.59 74 GLY A N 1
ATOM 588 C CA . GLY A 1 74 ? -27.520 -5.779 9.158 1.00 49.59 74 GLY A CA 1
ATOM 589 C C . GLY A 1 74 ? -26.673 -6.996 9.584 1.00 49.59 74 GLY A C 1
ATOM 590 O O . GLY A 1 74 ? -25.838 -6.833 10.467 1.00 49.59 74 GLY A O 1
ATOM 591 N N . LYS A 1 75 ? -26.813 -8.188 8.984 1.00 52.78 75 LYS A N 1
ATOM 592 C CA . LYS A 1 75 ? -25.959 -9.358 9.286 1.00 52.78 75 LYS A CA 1
ATOM 593 C C . LYS A 1 75 ? -24.764 -9.416 8.329 1.00 52.78 75 LYS A C 1
ATOM 595 O O . LYS A 1 75 ? -24.905 -9.759 7.153 1.00 52.78 75 LYS A O 1
ATOM 600 N N . ARG A 1 76 ? -23.583 -9.050 8.836 1.00 56.31 76 ARG A N 1
ATOM 601 C CA . ARG A 1 76 ? -22.337 -8.914 8.065 1.00 56.31 76 ARG A CA 1
ATOM 602 C C . ARG A 1 76 ? -21.551 -10.208 7.929 1.00 56.31 76 ARG A C 1
ATOM 604 O O . ARG A 1 76 ? -21.293 -10.886 8.910 1.00 56.31 76 ARG A O 1
ATOM 611 N N . ARG A 1 77 ? -21.016 -10.437 6.728 1.00 59.56 77 ARG A N 1
ATOM 612 C CA . ARG A 1 77 ? -19.908 -11.370 6.475 1.00 59.56 77 ARG A CA 1
ATOM 613 C C . ARG A 1 77 ? -18.610 -10.577 6.309 1.00 59.56 77 ARG A C 1
ATOM 615 O O . ARG A 1 77 ? -18.168 -10.333 5.192 1.00 59.56 77 ARG A O 1
ATOM 622 N N . VAL A 1 78 ? -18.048 -10.107 7.424 1.00 60.47 78 VAL A N 1
ATOM 623 C CA . VAL A 1 78 ? -16.790 -9.329 7.456 1.00 60.47 78 VAL A CA 1
ATOM 624 C C . VAL A 1 78 ? -15.648 -10.104 6.792 1.00 60.47 78 VAL A C 1
ATOM 626 O O . VAL A 1 78 ? -14.912 -9.538 5.991 1.00 60.47 78 VAL A O 1
ATOM 629 N N . THR A 1 79 ? -15.575 -11.410 7.052 1.00 54.41 79 THR A N 1
ATOM 630 C CA . THR A 1 79 ? -14.543 -12.314 6.531 1.00 54.41 79 THR A CA 1
ATOM 631 C C . THR A 1 79 ? -14.537 -12.393 5.006 1.00 54.41 79 THR A C 1
ATOM 633 O O . THR A 1 79 ? -13.472 -12.348 4.405 1.00 54.41 79 THR A O 1
ATOM 636 N N . GLY A 1 80 ? -15.712 -12.442 4.365 1.00 60.97 80 GLY A N 1
ATOM 637 C CA . GLY A 1 80 ? -15.809 -12.535 2.904 1.00 60.97 80 GLY A CA 1
ATOM 638 C C . GLY A 1 80 ? -15.318 -11.269 2.202 1.00 60.97 80 GLY A C 1
ATOM 639 O O . GLY A 1 80 ? -14.559 -11.344 1.243 1.00 60.97 80 GLY A O 1
ATOM 640 N N . TYR A 1 81 ? -15.684 -10.095 2.720 1.00 62.94 81 TYR A N 1
ATOM 641 C CA . TYR A 1 81 ? -15.190 -8.829 2.178 1.00 62.94 81 TYR A CA 1
ATOM 642 C C . TYR A 1 81 ? -13.689 -8.638 2.430 1.00 62.94 81 TYR A C 1
ATOM 644 O O . TYR A 1 81 ? -12.996 -8.101 1.571 1.00 62.94 81 TYR A O 1
ATOM 652 N N . LEU A 1 82 ? -13.181 -9.086 3.585 1.00 61.81 82 LEU A N 1
ATOM 653 C CA . LEU A 1 82 ? -11.753 -9.037 3.902 1.00 61.81 82 LEU A CA 1
ATOM 654 C C . LEU A 1 82 ? -10.949 -9.911 2.931 1.00 61.81 82 LEU A C 1
ATOM 656 O O . LEU A 1 82 ? -9.968 -9.441 2.363 1.00 61.81 82 LEU A O 1
ATOM 660 N N . LEU A 1 83 ? -11.410 -11.145 2.697 1.00 59.91 83 LEU A N 1
ATOM 661 C CA . LEU A 1 83 ? -10.827 -12.061 1.717 1.00 59.91 83 LEU A CA 1
ATOM 662 C C . LEU A 1 83 ? -10.797 -11.433 0.324 1.00 59.91 83 LEU A C 1
ATOM 664 O O . LEU A 1 83 ? -9.741 -11.409 -0.291 1.00 59.91 83 LEU A O 1
ATOM 668 N N . ILE A 1 84 ? -11.909 -10.852 -0.137 1.00 64.75 84 ILE A N 1
ATOM 669 C CA . ILE A 1 84 ? -11.977 -10.180 -1.445 1.00 64.75 84 ILE A CA 1
ATOM 670 C C . ILE A 1 84 ? -10.977 -9.020 -1.529 1.00 64.75 84 ILE A C 1
ATOM 672 O O . ILE A 1 84 ? -10.303 -8.877 -2.543 1.00 64.75 84 ILE A O 1
ATOM 676 N N . ALA A 1 85 ? -10.842 -8.208 -0.477 1.00 64.25 85 ALA A N 1
ATOM 677 C CA . ALA A 1 85 ? -9.899 -7.091 -0.472 1.00 64.25 85 ALA A CA 1
ATOM 678 C C . ALA A 1 85 ? -8.442 -7.554 -0.557 1.00 64.25 85 ALA A C 1
ATOM 680 O O . ALA A 1 85 ? -7.675 -7.010 -1.346 1.00 64.25 85 ALA A O 1
ATOM 681 N N . ILE A 1 86 ? -8.077 -8.566 0.236 1.00 62.97 86 ILE A N 1
ATOM 682 C CA . ILE A 1 86 ? -6.742 -9.175 0.215 1.00 62.97 86 ILE A CA 1
ATOM 683 C C . ILE A 1 86 ? -6.470 -9.785 -1.163 1.00 62.97 86 ILE A C 1
ATOM 685 O O . ILE A 1 86 ? -5.388 -9.609 -1.712 1.00 62.97 86 ILE A O 1
ATOM 689 N N . PHE A 1 87 ? -7.461 -10.449 -1.754 1.00 63.59 87 PHE A N 1
ATOM 690 C CA . PHE A 1 87 ? -7.316 -11.101 -3.050 1.00 63.59 87 PHE A CA 1
ATOM 691 C C . PHE A 1 87 ? -7.160 -10.095 -4.200 1.00 63.59 87 PHE A C 1
ATOM 693 O O . PHE A 1 87 ? -6.272 -10.258 -5.030 1.00 63.59 87 PHE A O 1
ATOM 700 N N . LEU A 1 88 ? -7.966 -9.024 -4.228 1.00 66.31 88 LEU A N 1
ATOM 701 C CA . LEU A 1 88 ? -7.827 -7.924 -5.197 1.00 66.31 88 LEU A CA 1
ATOM 702 C C . LEU A 1 88 ? -6.469 -7.237 -5.076 1.00 66.31 88 LEU A C 1
ATOM 704 O O . LEU A 1 88 ? -5.862 -6.873 -6.079 1.00 66.31 88 LEU A O 1
ATOM 708 N N . PHE A 1 89 ? -5.986 -7.092 -3.846 1.00 66.94 89 PHE A N 1
ATOM 709 C CA . PHE A 1 89 ? -4.677 -6.529 -3.583 1.00 66.94 89 PHE A CA 1
ATOM 710 C C . PHE A 1 89 ? -3.561 -7.422 -4.142 1.00 66.94 89 PHE A C 1
ATOM 712 O O . PHE A 1 89 ? -2.802 -6.955 -4.980 1.00 66.94 89 PHE A O 1
ATOM 719 N N . ILE A 1 90 ? -3.520 -8.713 -3.785 1.00 62.03 90 ILE A N 1
ATOM 720 C CA . ILE A 1 90 ? -2.530 -9.677 -4.310 1.00 62.03 90 ILE A CA 1
ATOM 721 C C . ILE A 1 90 ? -2.572 -9.746 -5.848 1.00 62.03 90 ILE A C 1
ATOM 723 O O . ILE A 1 90 ? -1.538 -9.823 -6.513 1.00 62.03 90 ILE A O 1
ATOM 727 N N . LEU A 1 91 ? -3.765 -9.685 -6.441 1.00 65.31 91 LEU A N 1
ATOM 728 C CA . LEU A 1 91 ? -3.910 -9.675 -7.894 1.00 65.31 91 LEU A CA 1
ATOM 729 C C . LEU A 1 91 ? -3.318 -8.416 -8.526 1.00 65.31 91 LEU A C 1
ATOM 731 O O . LEU A 1 91 ? -2.500 -8.527 -9.438 1.00 65.31 91 LEU A O 1
ATOM 735 N N . GLY A 1 92 ? -3.660 -7.232 -8.011 1.00 66.31 92 GLY A N 1
ATOM 736 C CA . GLY A 1 92 ? -3.083 -5.972 -8.483 1.00 66.31 92 GLY A CA 1
ATOM 737 C C . GLY A 1 92 ? -1.554 -5.973 -8.409 1.00 66.31 92 GLY A C 1
ATOM 738 O O . GLY A 1 92 ? -0.878 -5.444 -9.285 1.00 66.31 92 GLY A O 1
ATOM 739 N N . THR A 1 93 ? -0.979 -6.642 -7.415 1.00 58.78 93 THR A N 1
ATOM 740 C CA . THR A 1 93 ? 0.474 -6.668 -7.229 1.00 58.78 93 THR A CA 1
ATOM 741 C C . THR A 1 93 ? 1.164 -7.567 -8.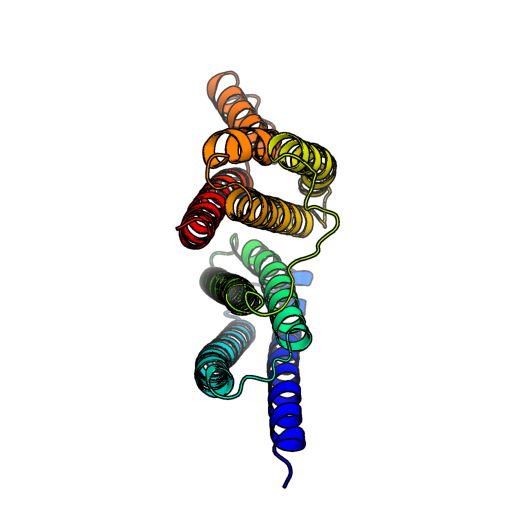250 1.00 58.78 93 THR A C 1
ATOM 743 O O . THR A 1 93 ? 2.141 -7.147 -8.862 1.00 58.78 93 THR A O 1
ATOM 746 N N . ILE A 1 94 ? 0.599 -8.749 -8.523 1.00 65.12 94 ILE A N 1
ATOM 747 C CA . ILE A 1 94 ? 1.098 -9.663 -9.566 1.00 65.12 94 ILE A CA 1
ATOM 748 C C . ILE A 1 94 ? 1.026 -8.992 -10.944 1.00 65.12 94 ILE A C 1
ATOM 750 O O . ILE A 1 94 ? 1.934 -9.115 -11.764 1.00 65.12 94 ILE A O 1
ATOM 754 N N . TYR A 1 95 ? -0.040 -8.237 -11.208 1.00 68.81 95 TYR A N 1
ATOM 755 C CA . TYR A 1 95 ? -0.213 -7.564 -12.495 1.00 68.81 95 TYR A CA 1
ATOM 756 C C . TYR A 1 95 ? 0.669 -6.336 -12.665 1.00 68.81 95 TYR A C 1
ATOM 758 O O . TYR A 1 95 ? 1.001 -5.999 -13.801 1.00 68.81 95 TYR A O 1
ATOM 766 N N . SER A 1 96 ? 1.078 -5.694 -11.571 1.00 66.44 96 SER A N 1
ATOM 767 C CA . SER A 1 96 ? 2.033 -4.592 -11.635 1.00 66.44 96 SER A CA 1
ATOM 768 C C . SER A 1 96 ? 3.386 -5.071 -12.154 1.00 66.44 96 SER A C 1
ATOM 770 O O . SER A 1 96 ? 3.992 -4.369 -12.957 1.00 66.44 96 SER A O 1
ATOM 772 N N . ASP A 1 97 ? 3.829 -6.267 -11.759 1.00 62.06 97 ASP A N 1
ATOM 773 C CA . ASP A 1 97 ? 5.084 -6.861 -12.238 1.00 62.06 97 ASP A CA 1
ATOM 774 C C . ASP A 1 97 ? 5.042 -7.119 -13.752 1.00 62.06 97 ASP A C 1
ATOM 776 O O . ASP A 1 97 ? 5.900 -6.667 -14.513 1.00 62.06 97 ASP A O 1
ATOM 780 N N . GLY A 1 98 ? 3.945 -7.732 -14.212 1.00 65.81 98 GLY A N 1
ATOM 781 C CA . GLY A 1 98 ? 3.671 -7.907 -15.637 1.00 65.81 98 GLY A CA 1
ATOM 782 C C . GLY A 1 98 ? 3.644 -6.578 -16.396 1.00 65.81 98 GLY A C 1
ATOM 783 O O . GLY A 1 98 ? 4.250 -6.463 -17.459 1.00 65.81 98 GLY A O 1
ATOM 784 N N . ALA A 1 99 ? 3.015 -5.542 -15.836 1.00 70.62 99 ALA A N 1
ATOM 785 C CA . ALA A 1 99 ? 2.953 -4.220 -16.455 1.00 70.62 99 ALA A CA 1
ATOM 786 C C . ALA A 1 99 ? 4.345 -3.581 -16.614 1.00 70.62 99 ALA A C 1
ATOM 788 O O . ALA A 1 99 ? 4.646 -3.029 -17.676 1.00 70.62 99 ALA A O 1
ATOM 789 N N . PHE A 1 100 ? 5.207 -3.695 -15.597 1.00 66.88 100 PHE A N 1
ATOM 790 C CA . PHE A 1 100 ? 6.586 -3.204 -15.647 1.00 66.88 100 PHE A CA 1
ATOM 791 C C . PHE A 1 100 ? 7.438 -3.957 -16.671 1.00 66.88 100 PHE A C 1
ATOM 793 O O . PHE A 1 100 ? 8.222 -3.325 -17.379 1.00 66.88 100 PHE A O 1
ATOM 800 N N . SER A 1 101 ? 7.244 -5.272 -16.819 1.00 67.94 101 SER A N 1
ATOM 801 C CA . SER A 1 101 ? 7.985 -6.081 -17.800 1.00 67.94 101 SER A CA 1
ATOM 802 C C . SER A 1 101 ? 7.792 -5.607 -19.250 1.00 67.94 101 SER A C 1
ATOM 804 O O . SER A 1 101 ? 8.699 -5.723 -20.076 1.00 67.94 101 SER A O 1
ATOM 806 N N . TYR A 1 102 ? 6.641 -4.997 -19.546 1.00 69.44 102 TYR A N 1
ATOM 807 C CA . TYR A 1 102 ? 6.289 -4.487 -20.871 1.00 69.44 102 TYR A CA 1
ATOM 808 C C . TYR A 1 102 ? 6.551 -2.992 -21.067 1.00 69.44 102 TYR A C 1
ATOM 810 O O . TYR A 1 102 ? 6.388 -2.495 -22.180 1.00 69.44 102 TYR A O 1
ATOM 818 N N . LEU A 1 103 ? 6.971 -2.268 -20.025 1.00 69.50 103 LEU A N 1
ATOM 819 C CA . LEU A 1 103 ? 7.158 -0.814 -20.084 1.00 69.50 103 LEU A CA 1
ATOM 820 C C . LEU A 1 103 ? 8.252 -0.401 -21.089 1.00 69.50 103 LEU A C 1
ATOM 822 O O . LEU A 1 103 ? 8.146 0.649 -21.717 1.00 69.50 103 LEU A O 1
ATOM 826 N N . ASN A 1 104 ? 9.271 -1.247 -21.267 1.00 66.44 104 ASN A N 1
ATOM 827 C CA . ASN A 1 104 ? 10.427 -0.972 -22.128 1.00 66.44 104 ASN A CA 1
ATOM 828 C C . ASN A 1 104 ? 10.259 -1.461 -23.578 1.00 66.44 104 ASN A C 1
ATOM 830 O O . ASN A 1 104 ? 11.170 -1.282 -24.382 1.00 66.44 104 ASN A O 1
ATOM 834 N N . ASN A 1 105 ? 9.123 -2.072 -23.928 1.00 68.19 105 ASN A N 1
ATOM 835 C CA . ASN A 1 105 ? 8.858 -2.537 -25.289 1.00 68.19 105 ASN A CA 1
ATOM 836 C C . ASN A 1 105 ? 7.886 -1.588 -26.005 1.00 68.19 105 ASN A C 1
ATOM 838 O O . ASN A 1 105 ? 6.692 -1.567 -25.703 1.00 68.19 105 ASN A O 1
ATOM 842 N N . TYR A 1 106 ? 8.393 -0.832 -26.985 1.00 66.69 106 TYR A N 1
ATOM 843 C CA . TYR A 1 106 ? 7.622 0.174 -27.729 1.00 66.69 106 TYR A CA 1
ATOM 844 C C . TYR A 1 106 ? 6.384 -0.403 -28.437 1.00 66.69 106 TYR A C 1
ATOM 846 O O . TYR A 1 106 ? 5.325 0.224 -28.404 1.00 66.69 106 TYR A O 1
ATOM 854 N N . ASP A 1 107 ? 6.468 -1.620 -28.979 1.00 66.06 107 ASP A N 1
ATOM 855 C CA . ASP A 1 107 ? 5.371 -2.246 -29.738 1.00 66.06 107 ASP A CA 1
ATOM 856 C C . ASP A 1 107 ? 4.186 -2.705 -28.868 1.00 66.06 107 ASP A C 1
ATOM 858 O O . ASP A 1 107 ? 3.064 -2.858 -29.349 1.00 66.06 107 ASP A O 1
ATOM 862 N N . ILE A 1 108 ? 4.410 -2.905 -27.567 1.00 70.25 108 ILE A N 1
ATOM 863 C CA . ILE A 1 108 ? 3.412 -3.415 -26.605 1.00 70.25 108 ILE A CA 1
ATOM 864 C C . ILE A 1 108 ? 3.204 -2.461 -25.425 1.00 70.25 108 ILE A C 1
ATOM 866 O O . ILE A 1 108 ? 2.598 -2.806 -24.410 1.00 70.25 108 ILE A O 1
ATOM 870 N N . LEU A 1 109 ? 3.631 -1.210 -25.581 1.00 70.81 109 LEU A N 1
ATOM 871 C CA . LEU A 1 109 ? 3.526 -0.169 -24.562 1.00 70.81 109 LEU A CA 1
ATOM 872 C C . LEU A 1 109 ? 2.057 0.121 -24.191 1.00 70.81 109 LEU A C 1
ATOM 874 O O . LEU A 1 109 ? 1.741 0.428 -23.040 1.00 70.81 109 LEU A O 1
ATOM 878 N N . TYR A 1 110 ? 1.128 -0.055 -25.139 1.00 70.00 110 TYR A N 1
ATOM 879 C CA . TYR A 1 110 ? -0.313 0.041 -24.880 1.00 70.00 110 TYR A CA 1
ATOM 880 C C . TYR A 1 110 ? -0.810 -1.042 -23.904 1.00 70.00 110 TYR A C 1
ATOM 882 O O . TYR A 1 110 ? -1.655 -0.758 -23.055 1.00 70.00 110 TYR A O 1
ATOM 890 N N . VAL A 1 111 ? -0.249 -2.254 -23.975 1.00 69.81 111 VAL A N 1
ATOM 891 C CA . VAL A 1 111 ? -0.576 -3.384 -23.093 1.00 69.81 111 VAL A CA 1
ATOM 892 C C . VAL A 1 111 ? -0.130 -3.076 -21.667 1.00 69.81 111 VAL A C 1
ATOM 894 O O . VAL A 1 111 ? -0.922 -3.195 -20.735 1.00 69.81 111 VAL A O 1
ATOM 897 N N . SER A 1 112 ? 1.099 -2.577 -21.510 1.00 71.00 112 SER A N 1
ATOM 898 C CA . SER A 1 112 ? 1.633 -2.119 -20.222 1.00 71.00 112 SER A CA 1
ATOM 899 C C . SER A 1 112 ? 0.731 -1.054 -19.581 1.00 71.00 112 SER A C 1
ATOM 901 O O . SER A 1 112 ? 0.315 -1.202 -18.431 1.00 71.00 112 SER A O 1
ATOM 903 N N . ARG A 1 113 ? 0.333 -0.021 -20.342 1.00 73.00 113 ARG A N 1
ATOM 904 C CA . ARG A 1 113 ? -0.572 1.039 -19.854 1.00 73.00 113 ARG A CA 1
ATOM 905 C C . ARG A 1 113 ? -1.923 0.491 -19.392 1.00 73.00 113 ARG A C 1
ATOM 907 O O . ARG A 1 113 ? -2.422 0.909 -18.349 1.00 73.00 113 ARG A O 1
ATOM 914 N N . LEU A 1 114 ? -2.505 -0.450 -20.138 1.00 69.75 114 LEU A N 1
ATOM 915 C CA . LEU A 1 114 ? -3.764 -1.102 -19.766 1.00 69.75 114 LEU A CA 1
ATOM 916 C C . LEU A 1 114 ? -3.618 -1.941 -18.489 1.00 69.75 114 LEU A C 1
ATOM 918 O O . LEU A 1 114 ? -4.485 -1.880 -17.615 1.00 69.75 114 LEU A O 1
ATOM 922 N N . MET A 1 115 ? -2.510 -2.670 -18.334 1.00 71.19 115 MET A N 1
ATOM 923 C CA . MET A 1 115 ? -2.228 -3.424 -17.110 1.00 71.19 115 MET A CA 1
ATOM 924 C C . MET A 1 115 ? -2.079 -2.492 -15.903 1.00 71.19 115 MET A C 1
ATOM 926 O O . MET A 1 115 ? -2.716 -2.738 -14.882 1.00 71.19 115 MET A O 1
ATOM 930 N N . PHE A 1 116 ? -1.349 -1.378 -16.030 1.00 71.06 116 PHE A N 1
ATOM 931 C CA . PHE A 1 116 ? -1.251 -0.367 -14.969 1.00 71.06 116 PHE A CA 1
ATOM 932 C C . PHE A 1 116 ? -2.608 0.230 -14.590 1.00 71.06 116 PHE A C 1
ATOM 934 O O . PHE A 1 116 ? -2.919 0.342 -13.403 1.00 71.06 116 PHE A O 1
ATOM 941 N N . ALA A 1 117 ? -3.438 0.574 -15.578 1.00 70.88 117 ALA A N 1
ATOM 942 C CA . ALA A 1 117 ? -4.786 1.074 -15.325 1.00 70.88 117 ALA A CA 1
ATOM 943 C C . ALA A 1 117 ? -5.630 0.045 -14.553 1.00 70.88 117 ALA A C 1
ATOM 945 O O . ALA A 1 117 ? -6.320 0.403 -13.598 1.00 70.88 117 ALA A O 1
ATOM 946 N N . SER A 1 118 ? -5.520 -1.242 -14.902 1.00 70.12 118 SER A N 1
ATOM 947 C CA . SER A 1 118 ? -6.202 -2.313 -14.173 1.00 70.12 118 SER A CA 1
ATOM 948 C C . SER A 1 118 ? -5.732 -2.439 -12.730 1.00 70.12 118 SER A C 1
ATOM 950 O O . SER A 1 118 ? -6.565 -2.518 -11.831 1.00 70.12 118 SER A O 1
ATOM 952 N N . VAL A 1 119 ? -4.415 -2.463 -12.511 1.00 71.50 119 VAL A N 1
ATOM 953 C CA . VAL A 1 119 ? -3.807 -2.558 -11.176 1.00 71.50 119 VAL A CA 1
ATOM 954 C C . VAL A 1 119 ? -4.308 -1.429 -10.292 1.00 71.50 119 VAL A C 1
ATOM 956 O O . VAL A 1 119 ? -4.691 -1.647 -9.145 1.00 71.50 119 VAL A O 1
ATOM 959 N N . PHE A 1 120 ? -4.355 -0.219 -10.845 1.00 66.75 120 PHE A N 1
ATOM 960 C CA . PHE A 1 120 ? -4.841 0.954 -10.141 1.00 66.75 120 PHE A CA 1
ATOM 961 C C . PHE A 1 120 ? -6.315 0.813 -9.732 1.00 66.75 120 PHE A C 1
ATOM 963 O O . PHE A 1 120 ? -6.672 1.107 -8.588 1.00 66.75 120 PHE A O 1
ATOM 970 N N . CYS A 1 121 ? -7.170 0.301 -10.624 1.00 64.31 121 CYS A N 1
ATOM 971 C CA . CYS A 1 121 ? -8.568 0.010 -10.306 1.00 64.31 121 CYS A CA 1
ATOM 972 C C . CYS A 1 121 ? -8.714 -1.047 -9.201 1.00 64.31 121 CYS A C 1
ATOM 974 O O . CYS A 1 121 ? -9.506 -0.845 -8.275 1.00 64.31 121 CYS A O 1
ATOM 976 N N . ASP A 1 122 ? -7.941 -2.133 -9.262 1.00 66.00 122 ASP A N 1
ATOM 977 C CA . ASP A 1 122 ? -7.976 -3.212 -8.268 1.00 66.00 122 ASP A CA 1
ATOM 978 C C . ASP A 1 122 ? -7.521 -2.717 -6.889 1.00 66.00 122 ASP A C 1
ATOM 980 O O . ASP A 1 122 ? -8.148 -3.017 -5.868 1.00 66.00 122 ASP A O 1
ATOM 984 N N . LEU A 1 123 ? -6.491 -1.868 -6.854 1.00 64.69 123 LEU A N 1
ATOM 985 C CA . LEU A 1 123 ? -5.967 -1.277 -5.626 1.00 64.69 123 LEU A CA 1
ATOM 986 C C . LEU A 1 123 ? -6.975 -0.303 -4.994 1.00 64.69 123 LEU A C 1
ATOM 9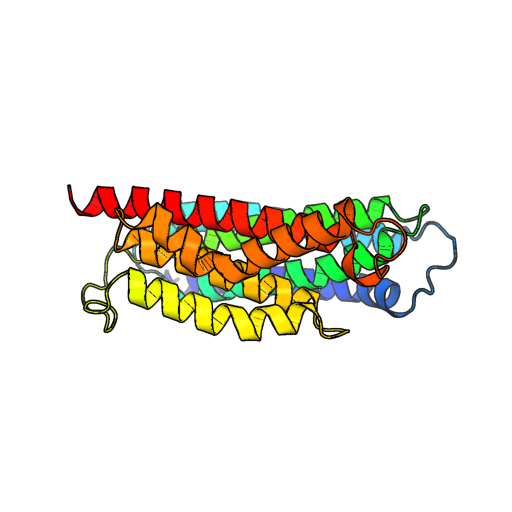88 O O . LEU A 1 123 ? -7.232 -0.367 -3.790 1.00 64.69 123 LEU A O 1
ATOM 992 N N . ILE A 1 124 ? -7.632 0.538 -5.803 1.00 65.25 124 ILE A N 1
ATOM 993 C CA . ILE A 1 124 ? -8.739 1.392 -5.342 1.00 65.25 124 ILE A CA 1
ATOM 994 C C . ILE A 1 124 ? -9.890 0.539 -4.797 1.00 65.25 124 ILE A C 1
ATOM 996 O O . ILE A 1 124 ? -10.441 0.852 -3.740 1.00 65.25 124 ILE A O 1
ATOM 1000 N N . ALA A 1 125 ? -10.258 -0.545 -5.480 1.00 65.31 125 ALA A N 1
ATOM 1001 C CA . ALA A 1 125 ? -11.333 -1.436 -5.051 1.00 65.31 125 ALA A CA 1
ATOM 1002 C C . ALA A 1 125 ? -11.011 -2.138 -3.721 1.00 65.31 125 ALA A C 1
ATOM 1004 O O . ALA A 1 125 ? -11.874 -2.220 -2.836 1.00 65.31 125 ALA A O 1
ATOM 1005 N N . ALA A 1 126 ? -9.766 -2.586 -3.544 1.00 66.62 126 ALA A N 1
ATOM 1006 C CA . ALA A 1 126 ? -9.278 -3.157 -2.295 1.00 66.62 126 ALA A CA 1
ATOM 1007 C C . ALA A 1 126 ? -9.350 -2.130 -1.153 1.00 66.62 126 ALA A C 1
ATOM 1009 O O . ALA A 1 126 ? -9.939 -2.415 -0.106 1.00 66.62 126 ALA A O 1
ATOM 1010 N N . ILE A 1 127 ? -8.862 -0.904 -1.374 1.00 65.06 127 ILE A N 1
ATOM 1011 C CA . ILE A 1 127 ? -8.917 0.189 -0.389 1.00 65.06 127 ILE A CA 1
ATOM 1012 C C . ILE A 1 127 ? -10.366 0.527 -0.022 1.00 65.06 127 ILE A C 1
ATOM 1014 O O . ILE A 1 127 ? -10.709 0.596 1.160 1.00 65.06 127 ILE A O 1
ATOM 1018 N N . LEU A 1 128 ? -11.247 0.699 -1.012 1.00 61.41 128 LEU A N 1
ATOM 1019 C CA . LEU A 1 128 ? -12.665 0.989 -0.782 1.00 61.41 128 LEU A CA 1
ATOM 1020 C C . LEU A 1 128 ? -13.350 -0.127 0.007 1.00 61.41 128 LEU A C 1
ATOM 1022 O O . LEU A 1 128 ? -14.177 0.153 0.875 1.00 61.41 128 LEU A O 1
ATOM 1026 N N . THR A 1 129 ? -12.986 -1.382 -0.254 1.00 64.69 129 THR A N 1
ATOM 1027 C CA . THR A 1 129 ? -13.481 -2.533 0.502 1.00 64.69 129 THR A CA 1
ATOM 1028 C C . THR A 1 129 ? -13.016 -2.497 1.950 1.00 64.69 129 THR A C 1
ATOM 1030 O O . THR A 1 129 ? -13.840 -2.634 2.855 1.00 64.69 129 THR A O 1
ATOM 1033 N N . PHE A 1 130 ? -11.724 -2.259 2.178 1.00 61.94 130 PHE A N 1
ATOM 1034 C CA . PHE A 1 130 ? -11.157 -2.088 3.512 1.00 61.94 130 PHE A CA 1
ATOM 1035 C C . PHE A 1 130 ? -11.904 -0.989 4.278 1.00 61.94 130 PHE A C 1
ATOM 1037 O O . PHE A 1 130 ? -12.468 -1.233 5.347 1.00 61.94 130 PHE A O 1
ATOM 1044 N N . VAL A 1 131 ? -12.023 0.201 3.688 1.00 59.84 131 VAL A N 1
ATOM 1045 C CA . VAL A 1 131 ? -12.759 1.329 4.275 1.00 59.84 131 VAL A CA 1
ATOM 1046 C C . VAL A 1 131 ? -14.217 0.953 4.562 1.00 59.84 131 VAL A C 1
ATOM 1048 O O . VAL A 1 131 ? -14.728 1.234 5.652 1.00 59.84 131 VAL A O 1
ATOM 1051 N N . ALA A 1 132 ? -14.888 0.268 3.632 1.00 59.44 132 ALA A N 1
ATOM 1052 C CA . ALA A 1 132 ? -16.267 -0.170 3.800 1.00 59.44 132 ALA A CA 1
ATOM 1053 C C . ALA A 1 132 ? -16.425 -1.132 4.982 1.00 59.44 132 ALA A C 1
ATOM 1055 O O . ALA A 1 132 ? -17.343 -0.923 5.774 1.00 59.44 132 ALA A O 1
ATOM 1056 N N . ILE A 1 133 ? -15.535 -2.122 5.140 1.00 60.56 133 ILE A N 1
ATOM 1057 C CA . ILE A 1 133 ? -15.500 -3.077 6.265 1.00 60.56 133 ILE A CA 1
ATOM 1058 C C . ILE A 1 133 ? -15.275 -2.370 7.602 1.00 60.56 133 ILE A C 1
ATOM 106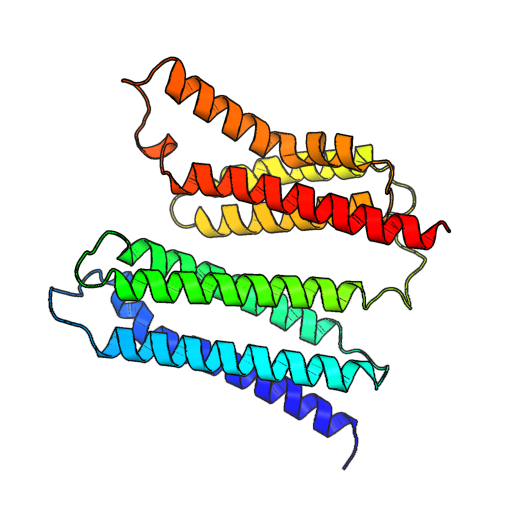0 O O . ILE A 1 133 ? -15.858 -2.769 8.615 1.00 60.56 133 ILE A O 1
ATOM 1064 N N . PHE A 1 134 ? -14.466 -1.312 7.621 1.00 55.34 134 PHE A N 1
ATOM 1065 C CA . PHE A 1 134 ? -14.120 -0.596 8.848 1.00 55.34 134 PHE A CA 1
ATOM 1066 C C . PHE A 1 134 ? -15.177 0.420 9.301 1.00 55.3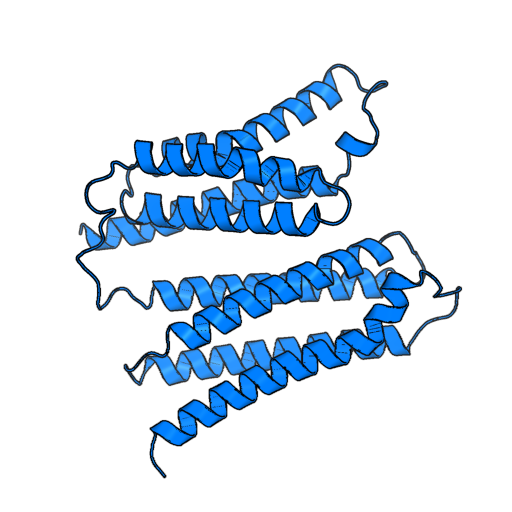4 134 PHE A C 1
ATOM 1068 O O . PHE A 1 134 ? -15.375 0.581 10.510 1.00 55.34 134 PHE A O 1
ATOM 1075 N N . ILE A 1 135 ? -15.900 1.062 8.373 1.00 55.12 135 ILE A N 1
ATOM 1076 C CA . ILE A 1 135 ? -17.020 1.976 8.687 1.00 55.12 135 ILE A CA 1
ATOM 1077 C C . ILE A 1 135 ? -18.178 1.208 9.324 1.00 55.12 135 ILE A C 1
ATOM 1079 O O . ILE A 1 135 ? -18.563 1.469 10.457 1.00 55.12 135 ILE A O 1
ATOM 1083 N N . ASN A 1 136 ? -18.691 0.227 8.595 1.00 50.28 136 ASN A N 1
ATOM 1084 C CA . ASN A 1 136 ? -18.497 -1.141 8.993 1.00 50.28 136 ASN A CA 1
ATOM 1085 C C . ASN A 1 136 ? -18.557 -1.511 10.500 1.00 50.28 136 ASN A C 1
ATOM 1087 O O . ASN A 1 136 ? -19.475 -1.171 11.253 1.00 50.28 136 ASN A O 1
ATOM 1091 N N . ARG A 1 137 ? -17.517 -2.221 10.946 1.00 47.09 137 ARG A N 1
ATOM 1092 C CA . ARG A 1 137 ? -17.262 -2.795 12.287 1.00 47.09 137 ARG A CA 1
ATOM 1093 C C . ARG A 1 137 ? -17.459 -1.859 13.503 1.00 47.09 137 ARG A C 1
ATOM 1095 O O . ARG A 1 137 ? -17.430 -2.329 14.629 1.00 47.09 137 ARG A O 1
ATOM 1102 N N . LYS A 1 138 ? -17.760 -0.566 13.312 1.00 45.25 138 LYS A N 1
ATOM 1103 C CA . LYS A 1 138 ? -18.075 0.444 14.349 1.00 45.25 138 LYS A CA 1
ATOM 1104 C C . LYS A 1 138 ? -19.287 0.105 15.257 1.00 45.25 138 LYS A C 1
ATOM 1106 O O . LYS A 1 138 ? -19.659 0.959 16.046 1.00 45.25 138 LYS A O 1
ATOM 1111 N N . ARG A 1 139 ? -19.919 -1.073 15.142 1.00 48.22 139 ARG A N 1
ATOM 1112 C CA . ARG A 1 139 ? -21.109 -1.456 15.928 1.00 48.22 139 ARG A CA 1
ATOM 1113 C C . ARG A 1 139 ? -20.876 -2.482 17.045 1.00 48.22 139 ARG A C 1
ATOM 1115 O O . ARG A 1 139 ? -21.788 -2.610 17.843 1.00 48.22 139 ARG A O 1
ATOM 1122 N N . GLU A 1 140 ? -19.737 -3.184 17.120 1.00 47.09 140 GLU A N 1
ATOM 1123 C CA . GLU A 1 140 ? -19.657 -4.385 17.988 1.00 47.09 140 GLU A CA 1
ATOM 1124 C C . GLU A 1 140 ? -18.454 -4.520 18.940 1.00 47.09 140 GLU A C 1
ATOM 1126 O O . GLU A 1 140 ? -18.522 -5.373 19.811 1.00 47.09 140 GLU A O 1
ATOM 1131 N N . GLU A 1 141 ? -17.380 -3.724 18.876 1.00 48.06 141 GLU A N 1
ATOM 1132 C CA . GLU A 1 141 ? -16.194 -4.009 19.716 1.00 48.06 141 GLU A CA 1
ATOM 1133 C C . GLU A 1 141 ? -15.628 -2.763 20.414 1.00 48.06 141 GLU A C 1
ATOM 1135 O O . GLU A 1 141 ? -14.721 -2.092 19.917 1.00 48.06 141 GLU A O 1
ATOM 1140 N N . GLU A 1 142 ? -16.158 -2.481 21.605 1.00 46.56 142 GLU A N 1
ATOM 1141 C CA . GLU A 1 142 ? -15.384 -1.953 22.732 1.00 46.56 142 GLU A CA 1
ATOM 1142 C C . GLU A 1 142 ? -14.900 -3.151 23.554 1.00 46.56 142 GLU A C 1
ATOM 1144 O O . GLU A 1 142 ? -15.710 -3.812 24.196 1.00 46.56 142 GLU A O 1
ATOM 1149 N N . LYS A 1 143 ? -13.598 -3.452 23.451 1.00 44.72 143 LYS A N 1
ATOM 1150 C CA . LYS A 1 143 ? -12.718 -4.232 24.354 1.00 44.72 143 LYS A CA 1
ATOM 1151 C C . LYS A 1 143 ? -11.600 -4.841 23.501 1.00 44.72 143 LYS A C 1
ATOM 1153 O O . LYS A 1 143 ? -11.662 -5.992 23.093 1.00 44.72 143 LYS A O 1
ATOM 1158 N N . SER A 1 144 ? -10.582 -4.047 23.169 1.00 47.97 144 SER A N 1
ATOM 1159 C CA . SER A 1 144 ? -9.378 -4.549 22.491 1.00 47.97 144 SER A CA 1
ATOM 1160 C C . SER A 1 144 ? -8.164 -4.328 23.383 1.00 47.97 144 SER A C 1
ATOM 1162 O O . SER A 1 144 ? -7.979 -3.207 23.845 1.00 47.97 144 SER A O 1
ATOM 1164 N N . VAL A 1 145 ? -7.320 -5.351 23.540 1.00 53.34 145 VAL A N 1
ATOM 1165 C CA . VAL A 1 145 ? -6.044 -5.380 24.296 1.00 53.34 145 VAL A CA 1
ATOM 1166 C C . VAL A 1 145 ? -5.127 -4.177 24.012 1.00 53.34 145 VAL A C 1
ATOM 1168 O O . VAL A 1 145 ? -4.352 -3.753 24.857 1.00 53.34 145 VAL A O 1
ATOM 1171 N N . PHE A 1 146 ? -5.274 -3.535 22.854 1.00 49.69 146 PHE A N 1
ATOM 1172 C CA . PHE A 1 146 ? -4.566 -2.304 22.510 1.00 49.69 146 PHE A CA 1
ATOM 1173 C C . PHE A 1 146 ? -5.082 -1.047 23.223 1.00 49.69 146 PHE A C 1
ATOM 1175 O O . PHE A 1 146 ? -4.565 0.027 22.933 1.00 49.69 146 PHE A O 1
ATOM 1182 N N . ALA A 1 147 ? -6.108 -1.118 24.082 1.00 57.34 147 ALA A N 1
ATOM 1183 C CA . ALA A 1 147 ? -6.762 0.036 24.710 1.00 57.34 147 ALA A CA 1
ATOM 1184 C C . ALA A 1 147 ? -5.795 0.906 25.531 1.00 57.34 147 ALA A C 1
ATOM 1186 O O . ALA A 1 147 ? -5.913 2.129 25.469 1.00 57.34 147 ALA A O 1
ATOM 1187 N N . GLU A 1 148 ? -4.788 0.302 26.157 1.00 76.69 148 GLU A N 1
ATOM 1188 C CA . GLU A 1 148 ? -3.891 0.974 27.107 1.00 76.69 148 GLU A CA 1
ATOM 1189 C C . GLU A 1 148 ? -2.589 1.499 26.486 1.00 76.69 148 GLU A C 1
ATOM 1191 O O . GLU A 1 148 ? -1.951 2.385 27.048 1.00 76.69 148 GLU A O 1
ATOM 1196 N N . ILE A 1 149 ? -2.194 1.010 25.306 1.00 74.88 149 ILE A N 1
ATOM 1197 C CA . ILE A 1 149 ? -0.908 1.388 24.704 1.00 74.88 149 ILE A CA 1
ATOM 1198 C C . ILE A 1 149 ? -1.003 2.807 24.117 1.00 74.88 149 ILE A C 1
ATOM 1200 O O . ILE A 1 149 ? -1.842 3.033 23.236 1.00 74.88 149 ILE A O 1
ATOM 1204 N N . PRO A 1 150 ? -0.145 3.759 24.537 1.00 86.06 150 PRO A N 1
ATOM 1205 C CA . PRO A 1 150 ? -0.186 5.131 24.046 1.00 86.06 150 PRO A CA 1
ATOM 1206 C C . PRO A 1 150 ? 0.190 5.218 22.560 1.00 86.06 150 PRO A C 1
ATOM 1208 O O . PRO A 1 150 ? 0.943 4.401 22.027 1.00 86.06 150 PRO A O 1
ATOM 1211 N N . ALA A 1 151 ? -0.312 6.248 21.875 1.00 88.00 151 ALA A N 1
ATOM 1212 C CA . ALA A 1 151 ? -0.151 6.411 20.427 1.00 88.00 151 ALA A CA 1
ATOM 1213 C C . ALA A 1 151 ? 1.314 6.424 19.962 1.00 88.00 151 ALA A C 1
ATOM 1215 O O . ALA A 1 151 ? 1.630 5.850 18.922 1.00 88.00 151 ALA A O 1
ATOM 1216 N N . TRP A 1 152 ? 2.204 7.061 20.732 1.00 82.81 152 TRP A N 1
ATOM 1217 C CA . TRP A 1 152 ? 3.633 7.126 20.416 1.00 82.81 152 TRP A CA 1
ATOM 1218 C C . TRP A 1 152 ? 4.279 5.735 20.436 1.00 82.81 152 TRP A C 1
ATOM 1220 O O . TRP A 1 152 ? 5.091 5.433 19.567 1.00 82.81 152 TRP A O 1
ATOM 1230 N N . ALA A 1 153 ? 3.868 4.863 21.364 1.00 80.06 153 ALA A N 1
ATOM 1231 C CA . ALA A 1 153 ? 4.384 3.503 21.464 1.00 80.06 153 ALA A CA 1
ATOM 1232 C C . ALA A 1 153 ? 3.887 2.644 20.295 1.00 80.06 153 ALA A C 1
ATOM 1234 O O . ALA A 1 153 ? 4.668 1.912 19.696 1.00 80.06 153 ALA A O 1
ATOM 1235 N N . LEU A 1 154 ? 2.618 2.794 19.892 1.00 82.25 154 LEU A N 1
ATOM 1236 C CA . LEU A 1 154 ? 2.102 2.142 18.682 1.00 82.25 154 LEU A CA 1
ATOM 1237 C C . LEU A 1 154 ? 2.845 2.605 17.423 1.00 82.25 154 LEU A C 1
ATOM 1239 O O . LEU A 1 154 ? 3.208 1.778 16.592 1.00 82.25 154 LEU A O 1
ATOM 1243 N N . ALA A 1 155 ? 3.105 3.907 17.287 1.00 86.06 155 ALA A N 1
ATOM 1244 C CA . ALA A 1 155 ? 3.860 4.440 16.156 1.00 86.06 155 ALA A CA 1
ATOM 1245 C C . ALA A 1 155 ? 5.302 3.903 16.128 1.00 86.06 155 ALA A C 1
ATOM 1247 O O . ALA A 1 155 ? 5.814 3.596 15.051 1.00 86.06 155 ALA A O 1
ATOM 1248 N N . LEU A 1 156 ? 5.924 3.733 17.300 1.00 77.50 156 LEU A N 1
ATOM 1249 C CA . LEU A 1 156 ? 7.267 3.174 17.456 1.00 77.50 156 LEU A CA 1
ATOM 1250 C C . LEU A 1 156 ? 7.317 1.675 17.123 1.00 77.50 156 LEU A C 1
ATOM 1252 O O . LEU A 1 156 ? 8.235 1.238 16.437 1.00 77.50 156 LEU A O 1
ATOM 1256 N N . ILE A 1 157 ? 6.302 0.895 17.510 1.00 77.50 157 ILE A N 1
ATOM 1257 C CA . ILE A 1 157 ? 6.166 -0.510 17.087 1.00 77.50 157 ILE A CA 1
ATOM 1258 C C . ILE A 1 157 ? 6.078 -0.598 15.559 1.00 77.50 157 ILE A C 1
ATOM 1260 O O . ILE A 1 157 ? 6.761 -1.413 14.944 1.00 77.50 157 ILE A O 1
ATOM 1264 N N . VAL A 1 158 ? 5.275 0.267 14.934 1.00 87.75 158 VAL A N 1
ATOM 1265 C CA . VAL A 1 158 ? 5.141 0.322 13.470 1.00 87.75 158 VAL A CA 1
ATOM 1266 C C . VAL A 1 158 ? 6.470 0.668 12.813 1.00 87.75 158 VAL A C 1
ATOM 1268 O O . VAL A 1 158 ? 6.834 0.032 11.830 1.00 87.75 158 VAL A O 1
ATOM 1271 N N . PHE A 1 159 ? 7.220 1.620 13.373 1.00 83.62 159 PHE A N 1
ATOM 1272 C CA . PHE A 1 159 ? 8.569 1.932 12.915 1.00 83.62 159 PHE A CA 1
ATOM 1273 C C . PHE A 1 159 ? 9.496 0.708 12.988 1.00 83.62 159 PHE A C 1
ATOM 1275 O O . PHE A 1 159 ? 10.087 0.355 11.968 1.00 83.62 159 PHE A O 1
ATOM 1282 N N . ILE A 1 160 ? 9.561 0.015 14.133 1.00 72.94 160 ILE A N 1
ATOM 1283 C CA . ILE A 1 160 ? 10.386 -1.195 14.308 1.00 72.94 160 ILE A CA 1
ATOM 1284 C C . ILE A 1 160 ? 10.014 -2.264 13.278 1.00 72.94 160 ILE A C 1
ATOM 1286 O O . ILE A 1 160 ? 10.898 -2.859 12.675 1.00 72.94 160 ILE A O 1
ATOM 1290 N N . VAL A 1 161 ? 8.719 -2.478 13.034 1.00 79.75 161 VAL A N 1
ATOM 1291 C CA . VAL A 1 161 ? 8.219 -3.439 12.036 1.00 79.75 161 VAL A CA 1
ATOM 1292 C C . VAL A 1 161 ? 8.526 -2.987 10.603 1.00 79.75 161 VAL A C 1
ATOM 1294 O O . VAL A 1 161 ? 8.805 -3.814 9.737 1.00 79.75 161 VAL A O 1
ATOM 1297 N N . SER A 1 162 ? 8.528 -1.681 10.336 1.00 85.00 162 SER A N 1
ATOM 1298 C CA . SER A 1 162 ? 8.792 -1.127 9.004 1.00 85.00 162 SER A CA 1
ATOM 1299 C C . SER A 1 162 ? 10.234 -1.336 8.531 1.00 85.00 162 SER A C 1
ATOM 1301 O O . SER A 1 162 ? 10.465 -1.440 7.330 1.00 85.00 162 SER A O 1
ATOM 1303 N N . VAL A 1 163 ? 11.198 -1.441 9.451 1.00 80.25 163 VAL A N 1
ATOM 1304 C CA . VAL A 1 163 ? 12.617 -1.660 9.132 1.00 80.25 163 VAL A CA 1
ATOM 1305 C C . VAL A 1 163 ? 12.850 -3.000 8.411 1.00 80.25 163 VAL A C 1
ATOM 1307 O O . VAL A 1 163 ? 13.296 -2.962 7.269 1.00 80.25 163 VAL A O 1
ATOM 1310 N N . PRO A 1 164 ? 12.513 -4.183 8.967 1.00 73.50 164 PRO A N 1
ATOM 1311 C CA . PRO A 1 164 ? 12.653 -5.456 8.254 1.00 73.50 164 PRO A CA 1
ATOM 1312 C C . PRO A 1 164 ? 11.812 -5.502 6.972 1.00 73.50 164 PRO A C 1
ATOM 1314 O O . PRO A 1 164 ? 12.259 -6.047 5.965 1.00 73.50 164 PRO A O 1
ATOM 1317 N N . LEU A 1 165 ? 10.629 -4.877 6.969 1.00 77.75 165 LEU A N 1
ATOM 1318 C CA . LEU A 1 165 ? 9.805 -4.750 5.765 1.00 77.75 165 LEU A CA 1
ATOM 1319 C C . LEU A 1 165 ? 10.508 -3.952 4.663 1.00 77.75 165 LEU A C 1
ATOM 1321 O O . LEU A 1 165 ? 10.409 -4.324 3.498 1.00 77.75 165 LEU A O 1
ATOM 1325 N N . SER A 1 166 ? 11.246 -2.891 4.990 1.00 82.88 166 SER A N 1
ATOM 1326 C CA . SER A 1 166 ? 11.951 -2.111 3.973 1.00 82.88 166 SER A CA 1
ATOM 1327 C C . SER A 1 166 ? 13.092 -2.901 3.335 1.00 82.88 166 SER A C 1
ATOM 1329 O O . SER A 1 166 ? 13.292 -2.777 2.130 1.00 82.88 166 SER A O 1
ATOM 1331 N N . PHE A 1 167 ? 13.768 -3.790 4.072 1.00 75.44 167 PHE A N 1
ATOM 1332 C CA . PHE A 1 167 ? 14.789 -4.675 3.496 1.00 75.44 167 PHE A CA 1
ATOM 1333 C C . PHE A 1 167 ? 14.228 -5.583 2.399 1.00 75.44 167 PHE A C 1
ATOM 1335 O O . PHE A 1 167 ? 14.904 -5.818 1.399 1.00 75.44 167 PHE A O 1
ATOM 1342 N N . THR A 1 168 ? 12.968 -6.016 2.514 1.00 74.69 168 THR A N 1
ATOM 1343 C CA . THR A 1 168 ? 12.328 -6.834 1.468 1.00 74.69 168 THR A CA 1
ATOM 1344 C C . THR A 1 168 ? 12.188 -6.099 0.132 1.00 74.69 168 THR A C 1
ATOM 1346 O O . THR A 1 168 ? 12.153 -6.744 -0.910 1.00 74.69 168 THR A O 1
ATOM 1349 N N . THR A 1 169 ? 12.214 -4.759 0.130 1.00 79.06 169 THR A N 1
ATOM 1350 C CA . THR A 1 169 ? 12.182 -3.930 -1.094 1.00 79.06 169 THR A CA 1
ATOM 1351 C C . THR A 1 169 ? 13.496 -3.940 -1.887 1.00 79.06 169 THR A C 1
ATOM 1353 O O . THR A 1 169 ? 13.556 -3.389 -2.989 1.00 79.06 169 THR A O 1
ATOM 1356 N N . TYR A 1 170 ? 14.543 -4.564 -1.337 1.00 76.06 170 TYR A N 1
ATOM 1357 C CA . TYR A 1 170 ? 15.875 -4.673 -1.935 1.00 76.06 170 TYR A CA 1
ATOM 1358 C C . TYR A 1 170 ? 16.256 -6.108 -2.316 1.00 76.06 170 TYR A C 1
ATOM 1360 O O . TYR A 1 170 ? 17.356 -6.306 -2.824 1.00 76.06 170 TYR A O 1
ATOM 1368 N N . ILE A 1 171 ? 15.393 -7.099 -2.062 1.00 73.56 171 ILE A N 1
ATOM 1369 C CA . ILE A 1 171 ? 15.676 -8.506 -2.367 1.00 73.56 171 ILE A CA 1
ATOM 1370 C C . ILE A 1 171 ? 15.173 -8.831 -3.785 1.00 73.56 171 ILE A C 1
ATOM 1372 O O . ILE A 1 171 ? 13.953 -8.822 -3.992 1.00 73.56 171 ILE A O 1
ATOM 1376 N N . PRO A 1 172 ? 16.071 -9.173 -4.733 1.00 75.19 172 PRO A N 1
ATOM 1377 C CA . PRO A 1 172 ? 15.700 -9.546 -6.095 1.00 75.19 172 PRO A CA 1
ATOM 1378 C C . PRO A 1 172 ? 14.610 -10.615 -6.140 1.00 75.19 172 PRO A C 1
ATOM 1380 O O . PRO A 1 172 ? 14.736 -11.669 -5.517 1.00 75.19 172 PRO A O 1
ATOM 1383 N N . GLY A 1 173 ? 13.538 -10.342 -6.883 1.00 68.38 173 GLY A N 1
ATOM 1384 C CA . GLY A 1 173 ? 12.432 -11.281 -7.106 1.00 68.38 173 GLY A CA 1
ATOM 1385 C C . GLY A 1 173 ? 11.293 -11.192 -6.088 1.00 68.38 173 GLY A C 1
ATOM 1386 O O . GLY A 1 173 ? 10.227 -11.756 -6.329 1.00 68.38 173 GLY A O 1
ATOM 1387 N N . ILE A 1 174 ? 11.467 -10.453 -4.987 1.00 71.25 174 ILE A N 1
ATOM 1388 C CA . ILE A 1 174 ? 10.376 -10.129 -4.052 1.00 71.25 174 ILE A CA 1
ATOM 1389 C C . ILE A 1 174 ? 10.255 -8.628 -3.761 1.00 71.25 174 ILE A C 1
ATOM 1391 O O . ILE A 1 174 ? 9.411 -8.251 -2.944 1.00 71.25 174 ILE A O 1
ATOM 1395 N N . GLU A 1 175 ? 11.034 -7.767 -4.431 1.00 77.38 175 GLU A N 1
ATOM 1396 C CA . GLU A 1 175 ? 11.055 -6.322 -4.163 1.00 77.38 175 GLU A CA 1
ATOM 1397 C C . GLU A 1 175 ? 9.659 -5.706 -4.209 1.00 77.38 175 GLU A C 1
ATOM 1399 O O . GLU A 1 175 ? 9.262 -4.972 -3.303 1.00 77.38 175 GLU A O 1
ATOM 1404 N N . LEU A 1 176 ? 8.906 -6.031 -5.260 1.00 71.38 176 LEU A N 1
ATOM 1405 C CA . LEU A 1 176 ? 7.573 -5.497 -5.495 1.00 71.38 176 LEU A CA 1
ATOM 1406 C C . LEU A 1 176 ? 6.608 -5.910 -4.377 1.00 71.38 176 LEU A C 1
ATOM 1408 O O . LEU A 1 176 ? 5.944 -5.061 -3.782 1.00 71.38 176 LEU A O 1
ATOM 1412 N N . THR A 1 177 ? 6.583 -7.199 -4.036 1.00 71.50 177 THR A N 1
ATOM 1413 C CA . THR A 1 177 ? 5.786 -7.738 -2.925 1.00 71.50 177 THR A CA 1
ATOM 1414 C C . THR A 1 177 ? 6.142 -7.050 -1.608 1.00 71.50 177 THR A C 1
ATOM 1416 O O . THR A 1 177 ? 5.250 -6.660 -0.851 1.00 71.50 177 THR A O 1
ATOM 1419 N N . GLY A 1 178 ? 7.436 -6.838 -1.362 1.00 76.38 178 GLY A N 1
ATOM 1420 C CA . GLY A 1 178 ? 7.940 -6.120 -0.198 1.00 76.38 178 GLY A CA 1
ATOM 1421 C C . GLY A 1 178 ? 7.460 -4.672 -0.126 1.00 76.38 178 GLY A C 1
ATOM 1422 O O . GLY A 1 178 ? 6.954 -4.235 0.908 1.00 76.38 178 GLY A O 1
ATOM 1423 N N . MET A 1 179 ? 7.542 -3.935 -1.238 1.00 80.38 179 MET A N 1
ATOM 1424 C CA . MET A 1 179 ? 7.095 -2.536 -1.341 1.00 80.38 179 MET A CA 1
ATOM 1425 C C . MET A 1 179 ? 5.607 -2.397 -1.017 1.00 80.38 179 MET A C 1
ATOM 1427 O O . MET A 1 179 ? 5.171 -1.536 -0.253 1.00 80.38 179 MET A O 1
ATOM 1431 N N . ILE A 1 180 ? 4.818 -3.297 -1.576 1.00 75.44 180 ILE A N 1
ATOM 1432 C CA . ILE A 1 180 ? 3.374 -3.378 -1.405 1.00 75.44 180 ILE A CA 1
ATOM 1433 C C . ILE A 1 180 ? 2.992 -3.689 0.043 1.00 75.44 180 ILE A C 1
ATOM 1435 O O . ILE A 1 180 ? 2.152 -2.992 0.622 1.00 75.44 180 ILE A O 1
ATOM 1439 N N . LEU A 1 181 ? 3.636 -4.692 0.645 1.00 77.44 181 LEU A N 1
ATOM 1440 C CA . LEU A 1 181 ? 3.400 -5.067 2.035 1.00 77.44 181 LEU A CA 1
ATOM 1441 C C . LEU A 1 181 ? 3.793 -3.930 2.983 1.00 77.44 181 LEU A C 1
ATOM 1443 O O . LEU A 1 181 ? 3.028 -3.598 3.891 1.00 77.44 181 LEU A O 1
ATOM 1447 N N . TYR A 1 182 ? 4.934 -3.287 2.725 1.00 86.00 182 TYR A N 1
ATOM 1448 C CA . TYR A 1 182 ? 5.385 -2.105 3.451 1.00 86.00 182 TYR A CA 1
ATOM 1449 C C . TYR A 1 182 ? 4.336 -0.987 3.388 1.00 86.00 182 TYR A C 1
ATOM 1451 O O . TYR A 1 182 ? 3.900 -0.480 4.423 1.00 86.00 182 TYR A O 1
ATOM 1459 N N . CYS A 1 183 ? 3.873 -0.637 2.184 1.00 84.44 183 CYS A N 1
ATOM 1460 C CA . CYS A 1 183 ? 2.926 0.457 1.992 1.00 84.44 183 CYS A CA 1
ATOM 1461 C C . CYS A 1 183 ? 1.602 0.203 2.719 1.00 84.44 183 CYS A C 1
ATOM 1463 O O . CYS A 1 183 ? 1.137 1.054 3.482 1.00 84.44 183 CYS A O 1
ATOM 1465 N N . VAL A 1 184 ? 1.015 -0.987 2.557 1.00 78.62 184 VAL A N 1
ATOM 1466 C CA . VAL A 1 184 ? -0.235 -1.327 3.247 1.00 78.62 184 VAL A CA 1
ATOM 1467 C C . VAL A 1 184 ? -0.058 -1.339 4.755 1.00 78.62 184 VAL A C 1
ATOM 1469 O O . VAL A 1 184 ? -0.919 -0.795 5.448 1.00 78.62 184 VAL A O 1
ATOM 1472 N N . ALA A 1 185 ? 1.036 -1.903 5.271 1.00 80.12 185 ALA A N 1
ATOM 1473 C CA . ALA A 1 185 ? 1.296 -1.933 6.705 1.00 80.12 185 ALA A CA 1
ATOM 1474 C C . ALA A 1 185 ? 1.344 -0.514 7.293 1.00 80.12 185 ALA A C 1
ATOM 1476 O O . ALA A 1 185 ? 0.612 -0.223 8.243 1.00 80.12 185 ALA A O 1
ATOM 1477 N N . ILE A 1 186 ? 2.121 0.389 6.685 1.00 89.62 186 ILE A N 1
ATOM 1478 C CA . ILE A 1 186 ? 2.268 1.773 7.153 1.00 89.62 186 ILE A CA 1
ATOM 1479 C C . ILE A 1 186 ? 0.951 2.550 7.061 1.00 89.62 186 ILE A C 1
ATOM 1481 O O . ILE A 1 186 ? 0.512 3.135 8.052 1.00 89.62 186 ILE A O 1
ATOM 1485 N N . VAL A 1 187 ? 0.274 2.532 5.908 1.00 84.31 187 VAL A N 1
ATOM 1486 C CA . VAL A 1 187 ? -0.983 3.279 5.706 1.00 84.31 187 VAL A CA 1
ATOM 1487 C C . VAL A 1 187 ? -2.060 2.813 6.685 1.00 84.31 187 VAL A C 1
ATOM 1489 O O . VAL A 1 187 ? -2.744 3.628 7.314 1.00 84.31 187 VAL A O 1
ATOM 1492 N N . THR A 1 188 ? -2.188 1.496 6.844 1.00 79.69 188 THR A N 1
ATOM 1493 C CA . THR A 1 188 ? -3.168 0.872 7.737 1.00 79.69 188 THR A CA 1
ATOM 1494 C C . THR A 1 188 ? -2.875 1.222 9.193 1.00 79.69 188 THR A C 1
ATOM 1496 O O . THR A 1 188 ? -3.782 1.614 9.932 1.00 79.69 188 THR A O 1
ATOM 1499 N N . ALA A 1 189 ? -1.609 1.152 9.603 1.00 85.31 189 ALA A N 1
ATOM 1500 C CA . ALA A 1 189 ? -1.192 1.509 10.949 1.00 85.31 189 ALA A CA 1
ATOM 1501 C C . ALA A 1 189 ? -1.440 2.992 11.265 1.00 85.31 189 ALA A C 1
ATOM 1503 O O . ALA A 1 189 ? -2.088 3.301 12.269 1.00 85.31 189 ALA A O 1
ATOM 1504 N N . CYS A 1 190 ? -1.019 3.908 10.385 1.00 88.75 190 CYS A N 1
ATOM 1505 C CA . CYS A 1 190 ? -1.260 5.343 10.541 1.00 88.75 190 CYS A CA 1
ATOM 1506 C C . CYS A 1 190 ? -2.758 5.656 10.664 1.00 88.75 190 CYS A C 1
ATOM 1508 O O . CYS A 1 190 ? -3.157 6.443 11.527 1.00 88.75 190 CYS A O 1
ATOM 1510 N N . PHE A 1 191 ? -3.602 5.001 9.858 1.00 86.94 191 PHE A N 1
ATOM 1511 C CA . PHE A 1 191 ? -5.055 5.131 9.951 1.00 86.94 191 PHE A CA 1
ATOM 1512 C C . PHE A 1 191 ? -5.593 4.696 11.320 1.00 86.94 191 PHE A C 1
ATOM 1514 O O . PHE A 1 191 ? -6.360 5.441 11.936 1.00 86.94 191 PHE A O 1
ATOM 1521 N N . PHE A 1 192 ? -5.214 3.515 11.820 1.00 83.81 192 PHE A N 1
ATOM 1522 C CA . PHE A 1 192 ? -5.746 3.006 13.090 1.00 83.81 192 PHE A CA 1
ATOM 1523 C C . PHE A 1 192 ? -5.267 3.795 14.298 1.00 83.81 192 PHE A C 1
ATOM 1525 O O . PHE A 1 192 ? -6.088 4.118 15.161 1.00 83.81 192 PHE A O 1
ATOM 1532 N N . ILE A 1 193 ? -3.982 4.148 14.334 1.00 87.69 193 ILE A N 1
ATOM 1533 C CA . ILE A 1 193 ? -3.413 4.950 15.418 1.00 87.69 193 ILE A CA 1
ATOM 1534 C C . ILE A 1 193 ? -4.129 6.299 15.474 1.00 87.69 193 ILE A C 1
ATOM 1536 O O . ILE A 1 193 ? -4.697 6.637 16.510 1.00 87.69 193 ILE A O 1
ATOM 1540 N N . CYS A 1 194 ? -4.221 7.019 14.352 1.00 90.62 194 CYS A N 1
ATOM 1541 C CA . CYS A 1 194 ? -4.857 8.339 14.320 1.00 90.62 194 CYS A CA 1
ATOM 1542 C C . CYS A 1 194 ? -6.377 8.269 14.520 1.00 90.62 194 CYS A C 1
ATOM 1544 O O . CYS A 1 194 ? -6.987 9.211 15.016 1.00 90.62 194 CYS A O 1
ATOM 1546 N N . ARG A 1 195 ? -7.024 7.151 14.169 1.00 86.75 195 ARG A N 1
ATOM 1547 C CA . ARG A 1 195 ? -8.442 6.929 14.487 1.00 86.75 195 ARG A CA 1
ATOM 1548 C C . ARG A 1 195 ? -8.684 6.802 15.983 1.00 86.75 195 ARG A C 1
ATOM 1550 O O . ARG A 1 195 ? -9.722 7.265 16.453 1.00 86.75 195 ARG A O 1
ATOM 1557 N N . LYS A 1 196 ? -7.777 6.147 16.706 1.00 86.25 196 LYS A N 1
ATOM 1558 C CA . LYS A 1 196 ? -7.864 6.002 18.161 1.00 86.25 196 LYS A CA 1
ATOM 1559 C C . LYS A 1 196 ? -7.420 7.281 18.875 1.00 86.25 196 LYS A C 1
ATOM 1561 O O . LYS A 1 196 ? -8.071 7.703 19.822 1.00 86.25 196 LYS A O 1
ATOM 1566 N N . TYR A 1 197 ? -6.371 7.919 18.368 1.00 91.44 197 TYR A N 1
ATOM 1567 C CA . TYR A 1 197 ? -5.732 9.097 18.943 1.00 91.44 197 TYR A CA 1
ATOM 1568 C C . TYR A 1 197 ? -5.709 10.248 17.924 1.00 91.44 197 TYR A C 1
ATOM 1570 O O . TYR A 1 197 ? -4.687 10.530 17.312 1.00 91.44 197 TYR A O 1
ATOM 1578 N N . PRO A 1 198 ? -6.820 10.962 17.699 1.00 91.31 198 PRO A N 1
ATOM 1579 C CA . PRO A 1 198 ? -6.902 11.965 16.632 1.00 91.31 198 PRO A CA 1
ATOM 1580 C C . PRO A 1 198 ? -5.962 13.167 16.788 1.00 91.31 198 PRO A C 1
ATOM 1582 O O . PRO A 1 198 ? -5.713 13.870 15.811 1.00 91.31 198 PRO A O 1
ATOM 1585 N N . GLN A 1 199 ? -5.454 13.421 17.993 1.00 94.69 199 GLN A N 1
ATOM 1586 C CA . GLN A 1 199 ? -4.464 14.469 18.253 1.00 94.69 199 GLN A CA 1
ATOM 1587 C C . GLN A 1 199 ? -3.042 14.039 17.841 1.00 94.69 199 GLN A C 1
ATOM 1589 O O . GLN A 1 199 ? -2.157 14.881 17.742 1.00 94.69 199 GLN A O 1
ATOM 1594 N N . SER A 1 200 ? -2.814 12.747 17.557 1.00 93.44 200 SER A N 1
ATOM 1595 C CA . SER A 1 200 ? -1.483 12.184 17.309 1.00 93.44 200 SER A CA 1
ATOM 1596 C C . SER A 1 200 ? -0.981 12.275 15.870 1.00 93.44 200 SER A C 1
ATOM 1598 O O . SER A 1 200 ? 0.102 11.763 15.585 1.00 93.44 200 SER A O 1
ATOM 1600 N N . VAL A 1 201 ? -1.747 12.883 14.955 1.00 95.00 201 VAL A N 1
ATOM 1601 C CA . VAL A 1 201 ? -1.530 12.801 13.496 1.00 95.00 201 VAL A CA 1
ATOM 1602 C C . VAL A 1 201 ? -0.089 13.097 13.096 1.00 95.00 201 VAL A C 1
ATOM 1604 O O . VAL A 1 201 ? 0.536 12.278 12.428 1.00 95.00 201 VAL A O 1
ATOM 1607 N N . TRP A 1 202 ? 0.453 14.235 13.531 1.00 92.75 202 TRP A N 1
ATOM 1608 C CA . TRP A 1 202 ? 1.756 14.712 13.071 1.00 92.75 202 TRP A CA 1
ATOM 1609 C C . TRP A 1 202 ? 2.913 13.823 13.522 1.00 92.75 202 TRP A C 1
ATOM 1611 O O . TRP A 1 202 ? 3.701 13.383 12.688 1.00 92.75 202 TRP A O 1
ATOM 1621 N N . TYR A 1 203 ? 2.993 13.487 14.813 1.00 92.31 203 TYR A N 1
ATOM 1622 C CA . TYR A 1 203 ? 4.075 12.625 15.291 1.00 92.31 203 TYR A CA 1
ATOM 1623 C C . TYR A 1 203 ? 3.889 11.163 14.869 1.00 92.31 203 TYR A C 1
ATOM 1625 O O . TYR A 1 203 ? 4.877 10.475 14.640 1.00 92.31 203 TYR A O 1
ATOM 1633 N N . THR A 1 204 ? 2.648 10.685 14.703 1.00 93.38 204 THR A N 1
ATOM 1634 C CA . THR A 1 204 ? 2.391 9.339 14.158 1.00 93.38 204 THR A CA 1
ATOM 1635 C C . THR A 1 204 ? 2.927 9.240 12.736 1.00 93.38 204 THR A C 1
ATOM 1637 O O . THR A 1 204 ? 3.595 8.269 12.398 1.00 93.38 204 THR A O 1
ATOM 1640 N N . LEU A 1 205 ? 2.676 10.258 11.907 1.00 94.12 205 LEU A N 1
ATOM 1641 C CA . LEU A 1 205 ? 3.204 10.309 10.549 1.00 94.12 205 LEU A CA 1
ATOM 1642 C C . LEU A 1 205 ? 4.727 10.351 10.534 1.00 94.12 205 LEU A C 1
ATOM 1644 O O . LEU A 1 205 ? 5.329 9.575 9.796 1.00 94.12 205 LEU A O 1
ATOM 1648 N N . LEU A 1 206 ? 5.331 11.199 11.368 1.00 93.12 206 LEU A N 1
ATOM 1649 C CA . LEU A 1 206 ? 6.782 11.335 11.448 1.00 93.12 206 LEU A CA 1
ATOM 1650 C C . LEU A 1 206 ? 7.456 10.020 11.867 1.00 93.12 206 LEU A C 1
ATOM 1652 O O . LEU A 1 206 ? 8.359 9.551 11.183 1.00 93.12 206 LEU A O 1
ATOM 1656 N N . ILE A 1 207 ? 6.992 9.403 12.959 1.00 90.06 207 ILE A N 1
ATOM 1657 C CA . ILE A 1 207 ? 7.603 8.191 13.519 1.00 90.06 207 ILE A CA 1
ATOM 1658 C C . ILE A 1 207 ? 7.356 6.990 12.599 1.00 90.06 207 ILE A C 1
ATOM 1660 O O . ILE A 1 207 ? 8.299 6.303 12.215 1.00 90.06 207 ILE A O 1
ATOM 1664 N N . SER A 1 208 ? 6.105 6.741 12.195 1.00 92.38 208 SER A N 1
ATOM 1665 C CA . SER A 1 208 ? 5.771 5.555 11.395 1.00 92.38 208 SER A CA 1
ATOM 1666 C C . SER A 1 208 ? 6.331 5.601 9.970 1.00 92.38 208 SER A C 1
ATOM 1668 O O . SER A 1 208 ? 6.540 4.544 9.385 1.00 92.38 208 SER A O 1
ATOM 1670 N N . ASN A 1 209 ? 6.606 6.786 9.410 1.00 94.62 209 ASN A N 1
ATOM 1671 C CA . ASN A 1 209 ? 7.219 6.922 8.081 1.00 94.62 209 ASN A CA 1
ATOM 1672 C C . ASN A 1 209 ? 8.722 7.233 8.129 1.00 94.62 209 ASN A C 1
ATOM 1674 O O . ASN A 1 209 ? 9.292 7.537 7.083 1.00 94.62 209 ASN A O 1
ATOM 1678 N N . ALA A 1 210 ? 9.383 7.160 9.291 1.00 91.25 210 ALA A N 1
ATOM 1679 C CA . ALA A 1 210 ? 10.785 7.565 9.417 1.00 91.25 210 ALA A CA 1
ATOM 1680 C C . ALA A 1 210 ? 11.704 6.846 8.412 1.00 91.25 210 ALA A C 1
ATOM 1682 O O . ALA A 1 210 ? 12.549 7.486 7.793 1.00 91.25 210 ALA A O 1
ATOM 1683 N N . VAL A 1 211 ? 11.482 5.550 8.159 1.00 90.88 211 VAL A N 1
ATOM 1684 C CA . VAL A 1 211 ? 12.232 4.788 7.144 1.00 90.88 211 VAL A CA 1
ATOM 1685 C C . VAL A 1 211 ? 12.045 5.367 5.737 1.00 90.88 211 VAL A C 1
ATOM 1687 O O . VAL A 1 211 ? 13.027 5.569 5.028 1.00 90.88 211 VAL A O 1
ATOM 1690 N N . GLY A 1 212 ? 10.810 5.678 5.335 1.00 91.56 212 GLY A N 1
ATOM 1691 C CA . GLY A 1 212 ? 10.544 6.252 4.016 1.00 91.56 212 GLY A CA 1
ATOM 1692 C C . GLY A 1 212 ? 11.063 7.679 3.858 1.00 91.56 212 GLY A C 1
ATOM 1693 O O . GLY A 1 212 ? 11.588 8.027 2.805 1.00 91.56 212 GLY A O 1
ATOM 1694 N N . ILE A 1 213 ? 10.993 8.487 4.918 1.00 92.12 213 ILE A N 1
ATOM 1695 C CA . ILE A 1 213 ? 11.561 9.841 4.937 1.00 92.12 213 ILE A CA 1
ATOM 1696 C C . ILE A 1 213 ? 13.085 9.779 4.791 1.00 92.12 213 ILE A C 1
ATOM 1698 O O . ILE A 1 213 ? 13.645 10.486 3.956 1.00 92.12 213 ILE A O 1
ATOM 1702 N N . LEU A 1 214 ? 13.755 8.903 5.547 1.00 90.00 214 LEU A N 1
ATOM 1703 C CA . LEU A 1 214 ? 15.201 8.700 5.440 1.00 90.00 214 LEU A CA 1
ATOM 1704 C C . LEU A 1 214 ? 15.603 8.204 4.047 1.00 90.00 214 LEU A C 1
ATOM 1706 O O . LEU A 1 214 ? 16.585 8.697 3.500 1.00 90.00 214 LEU A O 1
ATOM 1710 N N . ALA A 1 215 ? 14.821 7.301 3.445 1.00 89.88 215 ALA A N 1
ATOM 1711 C CA . ALA A 1 215 ? 15.058 6.835 2.081 1.00 89.88 215 ALA A CA 1
ATOM 1712 C C . ALA A 1 215 ? 14.980 7.985 1.060 1.00 89.88 215 ALA A C 1
ATOM 1714 O O . ALA A 1 215 ? 15.861 8.109 0.211 1.00 89.88 215 ALA A O 1
ATOM 1715 N N . ILE A 1 216 ? 13.978 8.865 1.168 1.00 90.50 216 ILE A N 1
ATOM 1716 C CA . ILE A 1 216 ? 13.846 10.047 0.300 1.00 90.50 216 ILE A CA 1
ATOM 1717 C C . ILE A 1 216 ? 15.028 11.007 0.500 1.00 90.50 216 ILE A C 1
ATOM 1719 O O . ILE A 1 216 ? 15.624 11.453 -0.479 1.00 90.50 216 ILE A O 1
ATOM 1723 N N . ILE A 1 217 ? 15.403 11.300 1.752 1.00 89.69 217 ILE A N 1
ATOM 1724 C CA . ILE A 1 217 ? 16.538 12.184 2.068 1.00 89.69 217 ILE A CA 1
ATOM 1725 C C . ILE A 1 217 ? 17.835 11.619 1.493 1.00 89.69 217 ILE A C 1
ATOM 1727 O O . ILE A 1 217 ? 18.577 12.344 0.834 1.00 89.69 217 ILE A O 1
ATOM 1731 N N . GLN A 1 218 ? 18.098 10.328 1.704 1.00 87.12 218 GLN A N 1
ATOM 1732 C CA . GLN A 1 218 ? 19.282 9.659 1.176 1.00 87.12 218 GLN A CA 1
ATOM 1733 C C . GLN A 1 218 ? 19.328 9.743 -0.354 1.00 87.12 218 GLN A C 1
ATOM 1735 O O . GLN A 1 218 ? 20.384 10.028 -0.915 1.00 87.12 218 GLN A O 1
ATOM 1740 N N . MET A 1 219 ? 18.194 9.546 -1.035 1.00 84.00 219 MET A N 1
ATOM 1741 C CA . MET A 1 219 ? 18.122 9.667 -2.493 1.00 84.00 219 MET A CA 1
ATOM 1742 C C . MET A 1 219 ? 18.410 11.090 -2.968 1.00 84.00 219 MET A C 1
ATOM 1744 O O . MET A 1 219 ? 19.226 11.260 -3.872 1.00 84.00 219 MET A O 1
ATOM 1748 N N . ILE A 1 220 ? 17.802 12.110 -2.355 1.00 86.81 220 ILE A N 1
ATOM 1749 C CA . ILE A 1 220 ? 18.080 13.519 -2.683 1.00 86.81 220 ILE A CA 1
ATOM 1750 C C . ILE A 1 220 ? 19.567 13.819 -2.478 1.00 86.81 220 ILE A C 1
ATOM 1752 O O . ILE A 1 220 ? 20.214 14.365 -3.368 1.00 86.81 220 ILE A O 1
ATOM 1756 N N . LEU A 1 221 ? 20.121 13.416 -1.334 1.00 86.69 221 LEU A N 1
ATOM 1757 C CA . LEU A 1 221 ? 21.510 13.680 -0.974 1.00 86.69 221 LEU A CA 1
ATOM 1758 C C . LEU A 1 221 ? 22.485 13.049 -1.975 1.00 86.69 221 LEU A C 1
ATOM 1760 O O . LEU A 1 221 ? 23.419 13.712 -2.416 1.00 86.69 221 LEU A O 1
ATOM 1764 N N . LEU A 1 222 ? 22.250 11.796 -2.374 1.00 82.81 222 LEU A N 1
ATOM 1765 C CA . LEU A 1 222 ? 23.062 11.113 -3.385 1.00 82.81 222 LEU A CA 1
ATOM 1766 C C . LEU A 1 222 ? 22.947 11.784 -4.758 1.00 82.81 222 LEU A C 1
ATOM 1768 O O . LEU A 1 222 ? 23.962 11.971 -5.424 1.00 82.81 222 LEU A O 1
ATOM 1772 N N . THR A 1 223 ? 21.735 12.193 -5.142 1.00 80.50 223 THR A N 1
ATOM 1773 C CA . THR A 1 223 ? 21.469 12.880 -6.416 1.00 80.50 223 THR A CA 1
ATOM 1774 C C . THR A 1 223 ? 22.201 14.218 -6.504 1.00 80.50 223 THR A C 1
ATOM 1776 O O . THR A 1 223 ? 22.746 14.555 -7.549 1.00 80.50 223 THR A O 1
ATOM 1779 N N . VAL A 1 224 ? 22.212 14.984 -5.410 1.00 83.94 224 VAL A N 1
ATOM 1780 C CA . VAL A 1 224 ? 22.775 16.340 -5.379 1.00 83.94 224 VAL A CA 1
ATOM 1781 C C . VAL A 1 224 ? 24.288 16.325 -5.160 1.00 83.94 224 VAL A C 1
ATOM 1783 O O . VAL A 1 224 ? 24.999 17.091 -5.801 1.00 83.94 224 VAL A O 1
ATOM 1786 N N . LEU A 1 225 ? 24.799 15.478 -4.259 1.00 82.88 225 LEU A N 1
ATOM 1787 C CA . LEU A 1 225 ? 26.211 15.525 -3.864 1.00 82.88 225 LEU A CA 1
ATOM 1788 C C . LEU A 1 225 ? 27.144 14.717 -4.768 1.00 82.88 225 LEU A C 1
ATOM 1790 O O . LEU A 1 225 ? 28.338 15.008 -4.804 1.00 82.88 225 LEU A O 1
ATOM 1794 N N . LYS A 1 226 ? 26.652 13.666 -5.433 1.00 78.44 226 LYS A N 1
ATOM 1795 C CA . LYS A 1 226 ? 27.489 12.758 -6.234 1.00 78.44 226 LYS A CA 1
ATOM 1796 C C . LYS A 1 226 ? 26.765 12.292 -7.504 1.00 78.44 226 LYS A C 1
ATOM 1798 O O . LYS A 1 226 ? 26.542 11.089 -7.646 1.00 78.44 226 LYS A O 1
ATOM 1803 N N . PRO A 1 227 ? 26.430 13.208 -8.431 1.00 72.50 227 PRO A N 1
ATOM 1804 C CA . PRO A 1 227 ? 25.673 12.875 -9.640 1.00 72.50 227 PRO A CA 1
ATOM 1805 C C . PRO A 1 227 ? 26.360 11.802 -10.503 1.00 72.50 227 PRO A C 1
ATOM 1807 O O . PRO A 1 227 ? 25.684 10.916 -11.018 1.00 72.50 227 PRO A O 1
ATOM 1810 N N . ASP A 1 228 ? 27.694 11.805 -10.575 1.00 77.31 228 ASP A N 1
ATOM 1811 C CA . ASP A 1 228 ? 28.458 10.904 -11.457 1.00 77.31 228 ASP A CA 1
ATOM 1812 C C . ASP A 1 228 ? 28.713 9.506 -10.862 1.00 77.31 228 ASP A C 1
ATOM 1814 O O . ASP A 1 228 ? 29.186 8.607 -11.551 1.00 77.31 228 ASP A O 1
ATOM 1818 N N . ASN A 1 229 ? 28.411 9.307 -9.573 1.00 66.25 229 ASN A N 1
ATOM 1819 C CA . ASN A 1 229 ? 28.715 8.081 -8.825 1.00 66.25 229 ASN A CA 1
ATOM 1820 C C . ASN A 1 229 ? 27.462 7.419 -8.238 1.00 66.25 229 ASN A C 1
ATOM 1822 O O . ASN A 1 229 ? 27.564 6.642 -7.286 1.00 66.25 229 ASN A O 1
ATOM 1826 N N . VAL A 1 230 ? 26.272 7.723 -8.764 1.00 62.06 230 VAL A N 1
ATOM 1827 C CA . VAL A 1 230 ? 25.042 7.075 -8.299 1.00 62.06 230 VAL A CA 1
ATOM 1828 C C . VAL A 1 230 ? 24.968 5.665 -8.896 1.00 62.06 230 VAL A C 1
ATOM 1830 O O . VAL A 1 230 ? 24.837 5.523 -10.113 1.00 62.06 230 VAL A O 1
ATOM 1833 N N . PRO A 1 231 ? 25.018 4.594 -8.081 1.00 58.91 231 PRO A N 1
ATOM 1834 C CA . PRO A 1 231 ? 24.826 3.249 -8.599 1.00 58.91 231 PRO A CA 1
ATOM 1835 C C . PRO A 1 231 ? 23.433 3.155 -9.230 1.00 58.91 231 PRO A C 1
ATOM 1837 O O . PRO A 1 231 ? 22.432 3.413 -8.560 1.00 58.91 231 PRO A O 1
ATOM 1840 N N . GLY A 1 232 ? 23.352 2.763 -10.507 1.00 57.97 232 GLY A N 1
ATOM 1841 C CA . GLY A 1 232 ? 22.105 2.768 -11.293 1.00 57.97 232 GLY A CA 1
ATOM 1842 C C . GLY A 1 232 ? 20.937 1.980 -10.675 1.00 57.97 232 GLY A C 1
ATOM 1843 O O . GLY A 1 232 ? 19.778 2.233 -10.992 1.00 57.97 232 GLY A O 1
ATOM 1844 N N . GLN A 1 233 ? 21.209 1.077 -9.727 1.00 53.62 233 GLN A N 1
ATOM 1845 C CA . GLN A 1 233 ? 20.189 0.346 -8.964 1.00 53.62 233 GLN A CA 1
ATOM 1846 C C . GLN A 1 233 ? 19.475 1.192 -7.890 1.00 53.62 233 GLN A C 1
ATOM 1848 O O . GLN A 1 233 ? 18.350 0.875 -7.499 1.00 53.62 233 GLN A O 1
ATOM 1853 N N . PHE A 1 234 ? 20.085 2.278 -7.405 1.00 51.75 234 PHE A N 1
ATOM 1854 C CA . PHE A 1 234 ? 19.487 3.157 -6.390 1.00 51.75 234 PHE A CA 1
ATOM 1855 C C . PHE A 1 234 ? 18.500 4.175 -6.969 1.00 51.75 234 PHE A C 1
ATOM 1857 O O . PHE A 1 234 ? 17.717 4.755 -6.221 1.00 51.75 234 PHE A O 1
ATOM 1864 N N . MET A 1 235 ? 18.490 4.355 -8.291 1.00 56.91 235 MET A N 1
ATOM 1865 C CA . MET A 1 235 ? 17.832 5.481 -8.952 1.00 56.91 235 MET A CA 1
ATOM 1866 C C . MET A 1 235 ? 16.759 5.072 -9.966 1.00 56.91 235 MET A C 1
ATOM 1868 O O . MET A 1 235 ? 16.490 5.793 -10.924 1.00 56.91 235 MET A O 1
ATOM 1872 N N . SER A 1 236 ? 16.092 3.931 -9.772 1.00 69.88 236 SER A N 1
ATOM 1873 C CA . SER A 1 236 ? 14.899 3.678 -10.582 1.00 69.88 236 SER A CA 1
ATOM 1874 C C . SER A 1 236 ? 13.817 4.699 -10.212 1.00 69.88 236 SER A C 1
ATOM 1876 O O . SER A 1 236 ? 13.464 4.858 -9.040 1.00 69.88 236 SER A O 1
ATOM 1878 N N . ALA A 1 237 ? 13.263 5.389 -11.213 1.00 70.06 237 ALA A N 1
ATOM 1879 C CA . ALA A 1 237 ? 12.147 6.320 -11.019 1.00 70.06 237 ALA A CA 1
ATOM 1880 C C . ALA A 1 237 ? 10.978 5.660 -10.257 1.00 70.06 237 ALA A C 1
ATOM 1882 O O . ALA A 1 237 ? 10.294 6.313 -9.472 1.00 70.06 237 ALA A O 1
ATOM 1883 N N . GLY A 1 238 ? 10.808 4.340 -10.408 1.00 72.94 238 GLY A N 1
ATOM 1884 C CA . GLY A 1 238 ? 9.839 3.545 -9.653 1.00 72.94 238 GLY A CA 1
ATOM 1885 C C . GLY A 1 238 ? 10.034 3.603 -8.134 1.00 72.94 238 GLY A C 1
ATOM 1886 O O . GLY A 1 238 ? 9.051 3.747 -7.411 1.00 72.94 238 GLY A O 1
ATOM 1887 N N . ARG A 1 239 ? 11.277 3.571 -7.629 1.00 78.31 239 ARG A N 1
ATOM 1888 C CA . ARG A 1 239 ? 11.555 3.680 -6.183 1.00 78.31 239 ARG A CA 1
ATOM 1889 C C . ARG A 1 239 ? 11.235 5.072 -5.638 1.00 78.31 239 ARG A C 1
ATOM 1891 O O . ARG A 1 239 ? 10.662 5.180 -4.557 1.00 78.31 239 ARG A O 1
ATOM 1898 N N . TRP A 1 240 ? 11.535 6.122 -6.400 1.00 78.44 240 TRP A N 1
ATOM 1899 C CA . TRP A 1 240 ? 11.163 7.498 -6.054 1.00 78.44 240 TRP A CA 1
ATOM 1900 C C . TRP A 1 240 ? 9.652 7.666 -5.934 1.00 78.44 240 TRP A C 1
ATOM 1902 O O . TRP A 1 240 ? 9.145 8.141 -4.915 1.00 78.44 240 TRP A O 1
ATOM 1912 N N . ILE A 1 241 ? 8.934 7.222 -6.967 1.00 76.56 241 ILE A N 1
ATOM 1913 C CA . ILE A 1 241 ? 7.473 7.265 -7.006 1.00 76.56 241 ILE A CA 1
ATOM 1914 C C . ILE A 1 241 ? 6.905 6.467 -5.831 1.00 76.56 241 ILE A C 1
ATOM 1916 O O . ILE A 1 241 ? 6.026 6.962 -5.133 1.00 76.56 241 ILE A O 1
ATOM 1920 N N . PHE A 1 242 ? 7.447 5.278 -5.555 1.00 85.06 242 PHE A N 1
ATOM 1921 C CA . PHE A 1 242 ? 7.006 4.437 -4.448 1.00 85.06 242 PHE A CA 1
ATOM 1922 C C . PHE A 1 242 ? 7.067 5.154 -3.094 1.00 85.06 242 PHE A C 1
ATOM 1924 O O . PHE A 1 242 ? 6.046 5.234 -2.408 1.00 85.06 242 PHE A O 1
ATOM 1931 N N . TRP A 1 243 ? 8.224 5.699 -2.706 1.00 88.94 243 TRP A N 1
ATOM 1932 C CA . TRP A 1 243 ? 8.376 6.321 -1.387 1.00 88.94 243 TRP A CA 1
ATOM 1933 C C . TRP A 1 243 ? 7.508 7.570 -1.229 1.00 88.94 243 TRP A C 1
ATOM 1935 O O . TRP A 1 243 ? 6.862 7.740 -0.191 1.00 88.94 243 TRP A O 1
ATOM 1945 N N . ILE A 1 244 ? 7.421 8.401 -2.273 1.00 83.38 244 ILE A N 1
ATOM 1946 C CA . ILE A 1 244 ? 6.558 9.588 -2.279 1.00 83.38 244 ILE A CA 1
ATOM 1947 C C . ILE A 1 244 ? 5.084 9.176 -2.174 1.00 83.38 244 ILE A C 1
ATOM 1949 O O . ILE A 1 244 ? 4.357 9.691 -1.323 1.00 83.38 244 ILE A O 1
ATOM 1953 N N . CYS A 1 245 ? 4.633 8.220 -2.989 1.00 76.81 245 CYS A N 1
ATOM 1954 C CA . CYS A 1 245 ? 3.256 7.731 -2.949 1.00 76.81 245 CYS A CA 1
ATOM 1955 C C . CYS A 1 245 ? 2.918 7.096 -1.598 1.00 76.81 245 CYS A C 1
ATOM 1957 O O . CYS A 1 245 ? 1.850 7.367 -1.055 1.00 76.81 245 CYS A O 1
ATOM 1959 N N . CYS A 1 246 ? 3.819 6.296 -1.025 1.00 85.44 246 CYS A N 1
ATOM 1960 C CA . CYS A 1 246 ? 3.622 5.682 0.285 1.00 85.44 246 CYS A CA 1
ATOM 1961 C C . CYS A 1 246 ? 3.445 6.743 1.382 1.00 85.44 246 CYS A C 1
ATOM 1963 O O . CYS A 1 246 ? 2.537 6.624 2.207 1.00 85.44 246 CYS A O 1
ATOM 1965 N N . LEU A 1 247 ? 4.252 7.810 1.354 1.00 88.81 247 LEU A N 1
ATOM 1966 C CA . LEU A 1 247 ? 4.141 8.929 2.289 1.00 88.81 247 LEU A CA 1
ATOM 1967 C C . LEU A 1 247 ? 2.810 9.683 2.119 1.00 88.81 247 LEU A C 1
ATOM 1969 O O . LEU A 1 247 ? 2.112 9.951 3.094 1.00 88.81 247 LEU A O 1
ATOM 1973 N N . LEU A 1 248 ? 2.404 9.984 0.884 1.00 77.69 248 LEU A N 1
ATOM 1974 C CA . LEU A 1 248 ? 1.128 10.660 0.611 1.00 77.69 248 LEU A CA 1
ATOM 1975 C C . LEU A 1 248 ? -0.082 9.810 1.029 1.00 77.69 248 LEU A C 1
ATOM 1977 O O . LEU A 1 248 ? -1.057 10.326 1.591 1.00 77.69 248 LEU A O 1
ATOM 1981 N N . LEU A 1 249 ? -0.023 8.499 0.787 1.00 75.00 249 LEU A N 1
ATOM 1982 C CA . LEU A 1 249 ? -1.061 7.559 1.202 1.00 75.00 249 LEU A CA 1
ATOM 1983 C C . LEU A 1 249 ? -1.130 7.440 2.726 1.00 75.00 249 LEU A C 1
ATOM 1985 O O . LEU A 1 249 ? -2.233 7.396 3.275 1.00 75.00 249 LEU A O 1
ATOM 1989 N N . SER A 1 250 ? 0.005 7.434 3.429 1.00 85.44 250 SER A N 1
ATOM 1990 C CA . SER A 1 250 ? 0.020 7.348 4.892 1.00 85.44 250 SER A CA 1
ATOM 1991 C C . SER A 1 250 ? -0.491 8.638 5.539 1.00 85.44 250 SER A C 1
ATOM 1993 O O . SER A 1 250 ? -1.302 8.558 6.466 1.00 85.44 250 SER A O 1
ATOM 1995 N N . ILE A 1 251 ? -0.146 9.812 4.986 1.00 84.25 251 ILE A N 1
ATOM 1996 C CA . ILE A 1 251 ? -0.729 11.120 5.347 1.00 84.25 251 ILE A CA 1
ATOM 1997 C C . ILE A 1 251 ? -2.250 11.085 5.192 1.00 84.25 251 ILE A C 1
ATOM 1999 O O . ILE A 1 251 ? -2.988 11.415 6.124 1.00 84.25 251 ILE A O 1
ATOM 2003 N N . SER A 1 252 ? -2.731 10.620 4.039 1.00 74.12 252 SER A N 1
ATOM 2004 C CA . SER A 1 252 ? -4.165 10.492 3.766 1.00 74.12 252 SER A CA 1
ATOM 2005 C C . SER A 1 252 ? -4.844 9.547 4.766 1.00 74.12 252 SER A C 1
ATOM 2007 O O . SER A 1 252 ? -5.876 9.892 5.348 1.00 74.12 252 SER A O 1
ATOM 2009 N N . GLY A 1 253 ? -4.237 8.384 5.030 1.00 73.56 253 GLY A N 1
ATOM 2010 C CA . GLY A 1 253 ? -4.701 7.416 6.023 1.00 73.56 253 GLY A CA 1
ATOM 2011 C C . GLY A 1 253 ? -4.804 8.020 7.426 1.00 73.56 253 GLY A C 1
ATOM 2012 O O . GLY A 1 253 ? -5.846 7.895 8.073 1.00 73.56 253 GLY A O 1
ATOM 2013 N N . ALA A 1 254 ? -3.778 8.745 7.873 1.00 84.44 254 ALA A N 1
ATOM 2014 C CA . ALA A 1 254 ? -3.751 9.413 9.171 1.00 84.44 254 ALA A CA 1
ATOM 2015 C C . ALA A 1 254 ? -4.838 10.494 9.304 1.00 84.44 254 ALA A C 1
ATOM 2017 O O . ALA A 1 254 ? -5.575 10.511 10.294 1.00 84.44 254 ALA A O 1
ATOM 2018 N N . ILE A 1 255 ? -4.997 11.363 8.296 1.00 79.38 255 ILE A N 1
ATOM 2019 C CA . ILE A 1 255 ? -6.007 12.437 8.293 1.00 79.38 255 ILE A CA 1
ATOM 2020 C C . ILE A 1 255 ? -7.422 11.853 8.339 1.00 79.38 255 ILE A C 1
ATOM 2022 O O . ILE A 1 255 ? -8.256 12.293 9.141 1.00 79.38 255 ILE A O 1
ATOM 2026 N N . VAL A 1 256 ? -7.708 10.850 7.500 1.00 75.50 256 VAL A N 1
ATOM 2027 C CA . VAL A 1 256 ? -9.015 10.177 7.478 1.00 75.50 256 VAL A CA 1
ATOM 2028 C C . VAL A 1 256 ? -9.266 9.469 8.810 1.00 75.50 256 VAL A C 1
ATOM 2030 O O . VAL A 1 256 ? -10.356 9.606 9.373 1.00 75.50 256 VAL A O 1
ATOM 2033 N N . GLY A 1 257 ? -8.254 8.784 9.352 1.00 75.94 257 GLY A N 1
ATOM 2034 C CA . GLY A 1 257 ? -8.286 8.175 10.679 1.00 75.94 257 GLY A CA 1
ATOM 2035 C C . GLY A 1 257 ? -8.694 9.188 11.747 1.00 75.94 257 GLY A C 1
ATOM 2036 O O . GLY A 1 257 ? -9.737 9.025 12.382 1.00 75.94 257 GLY A O 1
ATOM 2037 N N . ALA A 1 258 ? -7.959 10.294 11.872 1.00 85.44 258 ALA A N 1
ATOM 2038 C CA . ALA A 1 258 ? -8.231 11.341 12.857 1.00 85.44 258 ALA A CA 1
ATOM 2039 C C . ALA A 1 258 ? -9.593 12.018 12.681 1.00 85.44 258 ALA A C 1
ATOM 2041 O O . ALA A 1 258 ? -10.280 12.306 13.662 1.00 85.44 258 ALA A O 1
ATOM 2042 N N . LYS A 1 259 ? -10.038 12.254 11.441 1.00 77.75 259 LYS A N 1
ATOM 2043 C CA . LYS A 1 259 ? -11.377 12.804 11.173 1.00 77.75 259 LYS A CA 1
ATOM 2044 C C . LYS A 1 259 ? -12.478 11.867 11.673 1.00 77.75 259 LYS A C 1
ATOM 2046 O O . LYS A 1 259 ? -13.474 12.332 12.222 1.00 77.75 259 LYS A O 1
ATOM 2051 N N . ILE A 1 260 ? -12.302 10.555 11.509 1.00 75.19 260 ILE A N 1
ATOM 2052 C CA . ILE A 1 260 ? -13.234 9.547 12.030 1.00 75.19 260 ILE A CA 1
ATOM 2053 C C . ILE A 1 260 ? -13.140 9.447 13.557 1.00 75.19 260 ILE A C 1
ATOM 2055 O O . ILE A 1 260 ? -14.174 9.279 14.202 1.00 75.19 260 ILE A O 1
ATOM 2059 N N . GLY A 1 261 ? -11.934 9.553 14.121 1.00 77.38 261 GLY A N 1
ATOM 2060 C CA . GLY A 1 261 ? -11.684 9.538 15.563 1.00 77.38 261 GLY A CA 1
ATOM 2061 C C . GLY A 1 261 ? -12.363 10.694 16.295 1.00 77.38 261 GLY A C 1
ATOM 2062 O O . GLY A 1 261 ? -13.117 10.459 17.231 1.00 77.38 261 GLY A O 1
ATOM 2063 N N . ARG A 1 262 ? -12.203 11.935 15.811 1.00 85.88 262 ARG A N 1
ATOM 2064 C CA . ARG A 1 262 ? -12.821 13.133 16.422 1.00 85.88 262 ARG A CA 1
ATOM 2065 C C . ARG A 1 262 ? -14.344 13.062 16.495 1.00 85.88 262 ARG A C 1
ATOM 2067 O O . ARG A 1 262 ? -14.923 13.458 17.493 1.00 85.88 262 ARG A O 1
ATOM 2074 N N . ARG A 1 263 ? -14.989 12.478 15.480 1.00 80.19 263 ARG A N 1
ATOM 2075 C CA . ARG A 1 263 ? -16.450 12.260 15.442 1.00 80.19 263 ARG A CA 1
ATOM 2076 C C . ARG A 1 263 ? -16.969 11.227 16.453 1.00 80.19 263 ARG A C 1
ATOM 2078 O O . ARG A 1 263 ? -18.144 10.888 16.393 1.00 80.19 263 ARG A O 1
ATOM 2085 N N . LYS A 1 264 ? -16.098 10.598 17.243 1.00 68.31 264 LYS A N 1
ATOM 2086 C CA . LYS A 1 264 ? -16.491 9.688 18.328 1.00 68.31 264 LYS A CA 1
ATOM 2087 C C . LYS A 1 264 ? -16.360 10.323 19.715 1.00 68.31 264 LYS A C 1
ATOM 2089 O O . LYS A 1 264 ? -16.857 9.734 20.661 1.00 68.31 264 LYS A O 1
ATOM 2094 N N . VAL A 1 265 ? -15.618 11.425 19.827 1.00 62.41 265 VAL A N 1
ATOM 2095 C CA . VAL A 1 265 ? -15.342 12.114 21.101 1.00 62.41 265 VAL A CA 1
ATOM 2096 C C . VAL A 1 265 ? -16.372 13.220 21.361 1.00 62.41 265 VAL A C 1
ATOM 2098 O O . VAL A 1 265 ? -16.594 13.581 22.509 1.00 62.41 265 VAL A O 1
ATOM 2101 N N . ILE A 1 266 ? -16.987 13.732 20.290 1.00 50.69 266 ILE A N 1
ATOM 2102 C CA . ILE A 1 266 ? -18.163 14.614 20.299 1.00 50.69 266 ILE A CA 1
ATOM 2103 C C . ILE A 1 266 ? -19.405 13.733 20.214 1.00 50.69 266 ILE A C 1
ATOM 2105 O O . ILE A 1 266 ? -20.366 14.002 20.959 1.00 50.69 266 ILE A O 1
#

Foldseek 3Di:
DDPVVVVVVVLVVLVVLLVVLVVLCVQQVVVLPPVPPPDDDPVSNVVSLVVSLVSLVVSLVVVVVVLVVCVVPPDDPLVSLLVLLVSLLVVLLVLLSSLVSCCPPPSCVVVSVSSPVSSVSSNVSSVVSVVSVVVPVVPDDDDDPCLPPALLNLLQVLLVVLVVLCVLCVDPPRNSVSLSVSLCSLLVSLLQSCLQVVVCNPVSLCSNLVVLVVLQVVLVCCCPVPVPPDDPVSDDVVSVCSSVVSSVSSSVSNNNSSVNNVVVVD

Radius of gyration: 21.05 Å; chains: 1; bounding box: 64×36×61 Å

Organism: NCBI:txid2992111

Secondary structure (DSSP, 8-state):
--HHHHHHHHHHHHHHHHHHHHHHHHTTHHHHHS----SS--HHHHHHHHHHHHHHHHHHHHHHHHHHHHTTS----HHHHHHHHHHHHHHHHHHHHHHHHTTT-GGGHHHHHHHHHHHHHHHHHHHHHHHHHHHHHTTT----GGGSS-HHHHHHHHHHHHHHHHHHTTSTTTHHHHHHHHHHHHHHHHHHHHHH-GGGHHHHHHHHTHHHHHHHHHHHHHHHH-GGG--TTS--HHHHHHHHHHHHHHHHHHHHHHHHHHTTT-

Sequence (266 aa):
MEKSQMKEKVSVIAAGLILLSVLLMIIVLPGIYTKTLEYKNNIGAGIGILLAIMFRLLLFFWYRSVIKKNRRDGKRRVTGYLLIAIFLFILGTIYSDGAFSYLNNYDILYVSRLMFASVFCDLIAAILTFVAIFINRKREEEKSVFAEIPAWALALIVFIVSVPLSFTTYIPGIELTGMILYCVAIVTACFFICRKYPQSVWYTLLISNAVGILAIIQMILLTVLKPDNVPGQFMSAGRWIFWICCLLLSISGAIVGAKIGRRKVI